Protein AF-0000000078028084 (afdb_homodimer)

InterPro domains:
  IPR003736 Phenylacetic acid degradation-related domain [TIGR00369] (61-148)
  IPR006683 Thioesterase domain [PF03061] (74-151)
  IPR029069 HotDog domain superfamily [SSF54637] (30-159)
  IPR039298 Acyl-coenzyme A thioesterase 13 [PTHR21660] (58-163)

Organism: NCBI:txid1051616

Structure (mmCIF, N/CA/C/O backbone):
data_AF-0000000078028084-model_v1
#
loop_
_entity.id
_entity.type
_entity.pdbx_description
1 polymer 'Thioesterase domain-containing protein'
#
loop_
_atom_site.group_PDB
_atom_site.id
_atom_site.type_symbol
_atom_site.label_atom_id
_atom_site.label_alt_id
_atom_site.label_comp_id
_atom_site.label_asym_id
_atom_site.label_entity_id
_atom_site.label_seq_id
_atom_site.pdbx_PDB_ins_code
_atom_site.Cartn_x
_atom_site.Cartn_y
_atom_site.Cartn_z
_atom_site.occupancy
_atom_site.B_iso_or_equiv
_atom_site.auth_seq_id
_atom_site.auth_comp_id
_atom_site.auth_asym_id
_atom_site.auth_atom_id
_atom_site.pdbx_PDB_model_num
ATOM 1 N N . MET A 1 1 ? 8.695 43.844 8.461 1 37.03 1 MET A N 1
ATOM 2 C CA . MET A 1 1 ? 8.656 42.531 9.062 1 37.03 1 MET A CA 1
ATOM 3 C C . MET A 1 1 ? 7.465 41.719 8.547 1 37.03 1 MET A C 1
ATOM 5 O O . MET A 1 1 ? 6.316 42.094 8.797 1 37.03 1 MET A O 1
ATOM 9 N N . SER A 1 2 ? 7.359 41.188 7.293 1 42.44 2 SER A N 1
ATOM 10 C CA . SER A 1 2 ? 6.203 40.625 6.605 1 42.44 2 SER A CA 1
ATOM 11 C C . SER A 1 2 ? 5.469 39.625 7.492 1 42.44 2 SER A C 1
ATOM 13 O O . SER A 1 2 ? 6.09 38.75 8.078 1 42.44 2 SER A O 1
ATOM 15 N N . ASP A 1 3 ? 4.488 39.875 8.328 1 47.25 3 ASP A N 1
ATOM 16 C CA . ASP A 1 3 ? 3.572 39.156 9.219 1 47.25 3 ASP A CA 1
ATOM 17 C C . ASP A 1 3 ? 3.143 37.844 8.602 1 47.25 3 ASP A C 1
ATOM 19 O O . ASP A 1 3 ? 2.117 37.75 7.922 1 47.25 3 ASP A O 1
ATOM 23 N N . GLU A 1 4 ? 3.93 37.031 8.07 1 54.62 4 GLU A N 1
ATOM 24 C CA . GLU A 1 4 ? 3.529 35.781 7.457 1 54.62 4 GLU A CA 1
ATOM 25 C C . GLU A 1 4 ? 2.643 34.969 8.398 1 54.62 4 GLU A C 1
ATOM 27 O O . GLU A 1 4 ? 3.102 34.5 9.438 1 54.62 4 GLU A O 1
ATOM 32 N N . LYS A 1 5 ? 1.356 35.281 8.508 1 66.88 5 LYS A N 1
ATOM 33 C CA . LYS A 1 5 ? 0.304 34.656 9.305 1 66.88 5 LYS A CA 1
ATOM 34 C C . LYS A 1 5 ? 0.515 33.156 9.414 1 66.88 5 LYS A C 1
ATOM 36 O O . LYS A 1 5 ? 0.712 32.469 8.406 1 66.88 5 LYS A O 1
ATOM 41 N N . GLU A 1 6 ? 0.868 32.688 10.594 1 84.12 6 GLU A N 1
ATOM 42 C CA . GLU A 1 6 ? 1.012 31.266 10.891 1 84.12 6 GLU A CA 1
ATOM 43 C C . GLU A 1 6 ? -0.207 30.484 10.414 1 84.12 6 GLU A C 1
ATOM 45 O O . GLU A 1 6 ? -1.345 30.859 10.711 1 84.12 6 GLU A O 1
ATOM 50 N N . LEU A 1 7 ? -0.072 29.578 9.547 1 89.69 7 LEU A N 1
ATOM 51 C CA . LEU A 1 7 ? -1.153 28.766 9.016 1 89.69 7 LEU A CA 1
ATOM 52 C C . LEU A 1 7 ? -1.853 27.984 10.125 1 89.69 7 LEU A C 1
ATOM 54 O O . LEU A 1 7 ? -1.202 27.516 11.062 1 89.69 7 LEU A O 1
ATOM 58 N N . THR A 1 8 ? -3.203 28.016 10.086 1 92.19 8 THR A N 1
ATOM 59 C CA . THR A 1 8 ? -3.928 27.078 10.945 1 92.19 8 THR A CA 1
ATOM 60 C C . THR A 1 8 ? -3.57 25.641 10.594 1 92.19 8 THR A C 1
ATOM 62 O O . THR A 1 8 ? -3.023 25.375 9.523 1 92.19 8 THR A O 1
ATOM 65 N N . PRO A 1 9 ? -3.84 24.719 11.484 1 92.56 9 PRO A N 1
ATOM 66 C CA . PRO A 1 9 ? -3.592 23.297 11.172 1 92.56 9 PRO A CA 1
ATOM 67 C C . PRO A 1 9 ? -4.254 22.859 9.867 1 92.56 9 PRO A C 1
ATOM 69 O O . PRO A 1 9 ? -3.623 22.188 9.047 1 92.56 9 PRO A O 1
ATOM 72 N N . GLU A 1 10 ? -5.434 23.234 9.672 1 93.75 10 GLU A N 1
ATOM 73 C CA . GLU A 1 10 ? -6.133 22.875 8.438 1 93.75 10 GLU A CA 1
ATOM 74 C C . GLU A 1 10 ? -5.461 23.5 7.223 1 93.75 10 GLU A C 1
ATOM 76 O O . GLU A 1 10 ? -5.328 22.859 6.18 1 93.75 10 GLU A O 1
ATOM 81 N N . GLU A 1 11 ? -5.125 24.766 7.355 1 94.94 11 GLU A N 1
ATOM 82 C CA . GLU A 1 11 ? -4.449 25.438 6.258 1 94.94 11 GLU A CA 1
ATOM 83 C C . GLU A 1 11 ? -3.119 24.766 5.922 1 94.94 11 GLU A C 1
ATOM 85 O O . GLU A 1 11 ? -2.738 24.688 4.754 1 94.94 11 GLU A O 1
ATOM 90 N N . ARG A 1 12 ? -2.426 24.328 6.938 1 95 12 ARG A N 1
ATOM 91 C CA . ARG A 1 12 ? -1.173 23.609 6.727 1 95 12 ARG A CA 1
ATOM 92 C C . ARG A 1 12 ? -1.408 22.328 5.953 1 95 12 ARG A C 1
ATOM 94 O O . ARG A 1 12 ? -0.656 22 5.031 1 95 12 ARG A O 1
ATOM 101 N N . LEU A 1 13 ? -2.449 21.578 6.336 1 97.12 13 LEU A N 1
ATOM 102 C CA . LEU A 1 13 ? -2.803 20.344 5.637 1 97.12 13 LEU A CA 1
ATOM 103 C C . LEU A 1 13 ? -3.117 20.625 4.172 1 97.12 13 LEU A C 1
ATOM 105 O O . LEU A 1 13 ? -2.602 19.953 3.279 1 97.12 13 LEU A O 1
ATOM 109 N N . VAL A 1 14 ? -3.875 21.656 3.881 1 95.88 14 VAL A N 1
ATOM 110 C CA . VAL A 1 14 ? -4.27 22 2.521 1 95.88 14 VAL A CA 1
ATOM 111 C C . VAL A 1 14 ? -3.043 22.422 1.718 1 95.88 14 VAL A C 1
ATOM 113 O O . VAL A 1 14 ? -2.914 22.078 0.542 1 95.88 14 VAL A O 1
ATOM 116 N N . GLU A 1 15 ? -2.193 23.156 2.367 1 94.44 15 GLU A N 1
ATOM 117 C CA . GLU A 1 15 ? -0.949 23.547 1.711 1 94.44 15 GLU A CA 1
ATOM 118 C C . GLU A 1 15 ? -0.129 22.328 1.311 1 94.44 15 GLU A C 1
ATOM 120 O O . GLU A 1 15 ? 0.416 22.266 0.206 1 94.44 15 GLU A O 1
ATOM 125 N N . TRP A 1 16 ? -0.035 21.375 2.182 1 94.06 16 TRP A N 1
ATOM 126 C CA . TRP A 1 16 ? 0.714 20.156 1.893 1 94.06 16 TRP A CA 1
ATOM 127 C C . TRP A 1 16 ? 0.07 19.391 0.75 1 94.06 16 TRP A C 1
ATOM 129 O O . TRP A 1 16 ? 0.767 18.828 -0.102 1 94.06 16 TRP A O 1
ATOM 139 N N . MET A 1 17 ? -1.252 19.266 0.722 1 94 17 MET A N 1
ATOM 140 C CA . MET A 1 17 ? -1.939 18.609 -0.385 1 94 17 MET A CA 1
ATOM 141 C C . MET A 1 17 ? -1.569 19.25 -1.717 1 94 17 MET A C 1
ATOM 143 O O . MET A 1 17 ? -1.296 18.562 -2.693 1 94 17 MET A O 1
ATOM 147 N N . GLY A 1 18 ? -1.559 20.609 -1.695 1 90.06 18 GLY A N 1
ATOM 148 C CA . GLY A 1 18 ? -1.17 21.328 -2.895 1 90.06 18 GLY A CA 1
ATOM 149 C C . GLY A 1 18 ? 0.275 21.094 -3.291 1 90.06 18 GLY A C 1
ATOM 150 O O . GLY A 1 18 ? 0.579 20.922 -4.473 1 90.06 18 GLY A O 1
ATOM 151 N N . LEU A 1 19 ? 1.15 21.094 -2.332 1 87.69 19 LEU A N 1
ATOM 152 C CA . LEU A 1 19 ? 2.574 20.891 -2.57 1 87.69 19 LEU A CA 1
ATOM 153 C C . LEU A 1 19 ? 2.836 19.5 -3.168 1 87.69 19 LEU A C 1
ATOM 155 O O . LEU A 1 19 ? 3.576 19.375 -4.145 1 87.69 19 LEU A O 1
ATOM 159 N N . ILE A 1 20 ? 2.23 18.516 -2.613 1 86.75 20 ILE A N 1
ATOM 160 C CA . ILE A 1 20 ? 2.455 17.141 -3.064 1 86.75 20 ILE A CA 1
ATOM 161 C C . ILE A 1 20 ? 1.864 16.953 -4.461 1 86.75 20 ILE A C 1
ATOM 163 O O . ILE A 1 20 ? 2.457 16.281 -5.309 1 86.75 20 ILE A O 1
ATOM 167 N N . ALA A 1 21 ? 0.713 17.578 -4.633 1 83.69 21 ALA A N 1
ATOM 168 C CA . ALA A 1 21 ? 0.082 17.484 -5.949 1 83.69 21 ALA A CA 1
ATOM 169 C C . ALA A 1 21 ? 0.917 18.203 -7.008 1 83.69 21 ALA A C 1
ATOM 171 O O . ALA A 1 21 ? 0.806 17.906 -8.195 1 83.69 21 ALA A O 1
ATOM 172 N N . GLY A 1 22 ? 1.654 19.219 -6.488 1 76.44 22 GLY A N 1
ATOM 173 C CA . GLY A 1 22 ? 2.465 20.016 -7.395 1 76.44 22 GLY A CA 1
ATOM 174 C C . GLY A 1 22 ? 3.854 19.438 -7.609 1 76.44 22 GLY A C 1
ATOM 175 O O . GLY A 1 22 ? 4.656 20.016 -8.344 1 76.44 22 GLY A O 1
ATOM 176 N N . PHE A 1 23 ? 4.188 18.484 -6.648 1 67.88 23 PHE A N 1
ATOM 177 C CA . PHE A 1 23 ? 5.508 17.891 -6.84 1 67.88 23 PHE A CA 1
ATOM 178 C C . PHE A 1 23 ? 5.77 17.625 -8.312 1 67.88 23 PHE A C 1
ATOM 180 O O . PHE A 1 23 ? 4.906 17.078 -9.016 1 67.88 23 PHE A O 1
ATOM 187 N N . PRO A 1 24 ? 6.598 18.625 -8.773 1 56.75 24 PRO A N 1
ATOM 188 C CA . PRO A 1 24 ? 6.961 18.406 -10.18 1 56.75 24 PRO A CA 1
ATOM 189 C C . PRO A 1 24 ? 7.199 16.938 -10.5 1 56.75 24 PRO A C 1
ATOM 191 O O . PRO A 1 24 ? 7.574 16.156 -9.617 1 56.75 24 PRO A O 1
ATOM 194 N N . ASP A 1 25 ? 6.5 16.5 -11.477 1 54.91 25 ASP A N 1
ATOM 195 C CA . ASP A 1 25 ? 6.914 15.227 -12.062 1 54.91 25 ASP A CA 1
ATOM 196 C C . ASP A 1 25 ? 8.422 15.031 -11.953 1 54.91 25 ASP A C 1
ATOM 198 O O . ASP A 1 25 ? 9.195 15.875 -12.414 1 54.91 25 ASP A O 1
ATOM 202 N N . THR A 1 26 ? 8.914 14.734 -10.742 1 46.62 26 THR A N 1
ATOM 203 C CA . THR A 1 26 ? 10.328 14.391 -10.906 1 46.62 26 THR A CA 1
ATOM 204 C C . THR A 1 26 ? 10.609 13.922 -12.328 1 46.62 26 THR A C 1
ATOM 206 O O . THR A 1 26 ? 10.055 12.914 -12.781 1 46.62 26 THR A O 1
ATOM 209 N N . LYS A 1 27 ? 11.641 14.719 -13.023 1 50.22 27 LYS A N 1
ATOM 210 C CA . LYS A 1 27 ? 12.164 14.625 -14.383 1 50.22 27 LYS A CA 1
ATOM 211 C C . LYS A 1 27 ? 11.039 14.336 -15.375 1 50.22 27 LYS A C 1
ATOM 213 O O . LYS A 1 27 ? 11.203 13.523 -16.281 1 50.22 27 LYS A O 1
ATOM 218 N N . GLY A 1 28 ? 9.836 14.867 -15.023 1 56.72 28 GLY A N 1
ATOM 219 C CA . GLY A 1 28 ? 8.789 14.648 -16 1 56.72 28 GLY A CA 1
ATOM 220 C C . GLY A 1 28 ? 7.887 13.484 -15.664 1 56.72 28 GLY A C 1
ATOM 221 O O . GLY A 1 28 ? 7.016 13.109 -16.453 1 56.72 28 GLY A O 1
ATOM 222 N N . HIS A 1 29 ? 8.195 12.891 -14.531 1 62.28 29 HIS A N 1
ATOM 223 C CA . HIS A 1 29 ? 7.359 11.742 -14.219 1 62.28 29 HIS A CA 1
ATOM 224 C C . HIS A 1 29 ? 6.441 12.031 -13.039 1 62.28 29 HIS A C 1
ATOM 226 O O . HIS A 1 29 ? 6.859 12.664 -12.062 1 62.28 29 HIS A O 1
ATOM 232 N N . PRO A 1 30 ? 5.25 11.703 -13.336 1 70 30 PRO A N 1
ATOM 233 C CA . PRO A 1 30 ? 4.297 11.859 -12.234 1 70 30 PRO A CA 1
ATOM 234 C C . PRO A 1 30 ? 4.629 10.977 -11.039 1 70 30 PRO A C 1
ATOM 236 O O . PRO A 1 30 ? 5.23 9.914 -11.195 1 70 30 PRO A O 1
ATOM 239 N N . ASP A 1 31 ? 4.441 11.562 -9.758 1 81.69 31 ASP A N 1
ATOM 240 C CA . ASP A 1 31 ? 4.645 10.773 -8.539 1 81.69 31 ASP A CA 1
ATOM 241 C C . ASP A 1 31 ? 3.6 9.664 -8.43 1 81.69 31 ASP A C 1
ATOM 243 O O . ASP A 1 31 ? 2.699 9.562 -9.258 1 81.69 31 ASP A O 1
ATOM 247 N N . TRP A 1 32 ? 3.768 8.789 -7.516 1 93.81 32 TRP A N 1
ATOM 248 C CA . TRP A 1 32 ? 2.953 7.59 -7.34 1 93.81 32 TRP A CA 1
ATOM 249 C C . TRP A 1 32 ? 1.486 7.953 -7.141 1 93.81 32 TRP A C 1
ATOM 251 O O . TRP A 1 32 ? 0.596 7.27 -7.648 1 93.81 32 TRP A O 1
ATOM 261 N N . MET A 1 33 ? 1.239 9.07 -6.492 1 93.88 33 MET A N 1
ATOM 262 C CA . MET A 1 33 ? -0.128 9.398 -6.094 1 93.88 33 MET A CA 1
ATOM 263 C C . MET A 1 33 ? -0.803 10.281 -7.141 1 93.88 33 MET A C 1
ATOM 265 O O . MET A 1 33 ? -1.97 10.648 -6.988 1 93.88 33 MET A O 1
ATOM 269 N N . THR A 1 34 ? -0.153 10.547 -8.227 1 89.88 34 THR A N 1
ATOM 270 C CA . THR A 1 34 ? -0.631 11.508 -9.219 1 89.88 34 THR A CA 1
ATOM 271 C C . THR A 1 34 ? -2.014 11.109 -9.727 1 89.88 34 THR A C 1
ATOM 273 O O . THR A 1 34 ? -2.893 11.961 -9.875 1 89.88 34 THR A O 1
ATOM 276 N N . SER A 1 35 ? -2.264 9.875 -10.023 1 89.81 35 SER A N 1
ATOM 277 C CA . SER A 1 35 ? -3.545 9.438 -10.57 1 89.81 35 SER A CA 1
ATOM 278 C C . SER A 1 35 ? -4.641 9.492 -9.508 1 89.81 35 SER A C 1
ATOM 280 O O . SER A 1 35 ? -5.828 9.414 -9.836 1 89.81 35 SER A O 1
ATOM 282 N N . THR A 1 36 ? -4.27 9.602 -8.25 1 94.38 36 THR A N 1
ATOM 283 C CA . THR A 1 36 ? -5.211 9.562 -7.141 1 94.38 36 THR A CA 1
ATOM 284 C C . THR A 1 36 ? -5.699 10.961 -6.785 1 94.38 36 THR A C 1
ATOM 286 O O . THR A 1 36 ? -6.852 11.141 -6.395 1 94.38 36 THR A O 1
ATOM 289 N N . HIS A 1 37 ? -4.883 11.945 -7.02 1 93.25 37 HIS A N 1
ATOM 290 C CA . HIS A 1 37 ? -5.129 13.312 -6.559 1 93.25 37 HIS A CA 1
ATOM 291 C C . HIS A 1 37 ? -6.477 13.82 -7.055 1 93.25 37 HIS A C 1
ATOM 293 O O . HIS A 1 37 ? -7.25 14.398 -6.285 1 93.25 37 HIS A O 1
ATOM 299 N N . PRO A 1 38 ? -6.844 13.547 -8.312 1 92.94 38 PRO A N 1
ATOM 300 C CA . PRO A 1 38 ? -8.094 14.125 -8.82 1 92.94 38 PRO A CA 1
ATOM 301 C C . PRO A 1 38 ? -9.328 13.539 -8.141 1 92.94 38 PRO A C 1
ATOM 303 O O . PRO A 1 38 ? -10.422 14.102 -8.258 1 92.94 38 PRO A O 1
ATOM 306 N N . HIS A 1 39 ? -9.18 12.469 -7.445 1 96.81 39 HIS A N 1
ATOM 307 C CA . HIS A 1 39 ? -10.328 11.758 -6.891 1 96.81 39 HIS A CA 1
ATOM 308 C C . HIS A 1 39 ? -10.406 11.945 -5.379 1 96.81 39 HIS A C 1
ATOM 310 O O . HIS A 1 39 ? -11.312 11.406 -4.734 1 96.81 39 HIS A O 1
ATOM 316 N N . LEU A 1 40 ? -9.477 12.672 -4.781 1 97.5 40 LEU A N 1
ATOM 317 C CA . LEU A 1 40 ? -9.344 12.789 -3.334 1 97.5 40 LEU A CA 1
ATOM 318 C C . LEU A 1 40 ? -9.469 14.242 -2.891 1 97.5 40 LEU A C 1
ATOM 320 O O . LEU A 1 40 ? -8.75 15.109 -3.381 1 97.5 40 LEU A O 1
ATOM 324 N N . THR A 1 41 ? -10.383 14.555 -1.971 1 97.88 41 THR A N 1
ATOM 325 C CA . THR A 1 41 ? -10.555 15.906 -1.439 1 97.88 41 THR A CA 1
ATOM 326 C C . THR A 1 41 ? -10.633 15.883 0.085 1 97.88 41 THR A C 1
ATOM 328 O O . THR A 1 41 ? -11.07 14.891 0.672 1 97.88 41 THR A O 1
ATOM 331 N N . LEU A 1 42 ? -10.195 16.938 0.689 1 98.56 42 LEU A N 1
ATOM 332 C CA . LEU A 1 42 ? -10.367 17.078 2.131 1 98.56 42 LEU A CA 1
ATOM 333 C C . LEU A 1 42 ? -11.836 17.281 2.48 1 98.56 42 LEU A C 1
ATOM 335 O O . LEU A 1 42 ? -12.5 18.156 1.907 1 98.56 42 LEU A O 1
ATOM 339 N N . HIS A 1 43 ? -12.305 16.453 3.332 1 98.62 43 HIS A N 1
ATOM 340 C CA . HIS A 1 43 ? -13.703 16.516 3.742 1 98.62 43 HIS A CA 1
ATOM 341 C C . HIS A 1 43 ? -13.867 17.328 5.027 1 98.62 43 HIS A C 1
ATOM 343 O O . HIS A 1 43 ? -14.766 18.156 5.137 1 98.62 43 HIS A O 1
ATOM 349 N N . SER A 1 44 ? -13.039 17.078 6.012 1 97.69 44 SER A N 1
ATOM 350 C CA . SER A 1 44 ? -13.125 17.781 7.281 1 97.69 44 SER A CA 1
ATOM 351 C C . SER A 1 44 ? -11.891 17.531 8.133 1 97.69 44 SER A C 1
ATOM 353 O O . SER A 1 44 ? -11.109 16.625 7.855 1 97.69 44 SER A O 1
ATOM 355 N N . THR A 1 45 ? -11.664 18.422 9.055 1 97.88 45 THR A N 1
ATOM 356 C CA . THR A 1 45 ? -10.68 18.25 10.109 1 97.88 45 THR A CA 1
ATOM 357 C C . THR A 1 45 ? -11.289 18.531 11.477 1 97.88 45 THR A C 1
ATOM 359 O O . THR A 1 45 ? -12.32 19.203 11.578 1 97.88 45 THR A O 1
ATOM 362 N N . ALA A 1 46 ? -10.695 17.969 12.43 1 97.06 46 ALA A N 1
ATOM 363 C CA . ALA A 1 46 ? -11.094 18.266 13.797 1 97.06 46 ALA A CA 1
ATOM 364 C C . ALA A 1 46 ? -9.898 18.203 14.75 1 97.06 46 ALA A C 1
ATOM 366 O O . ALA A 1 46 ? -9.023 17.344 14.586 1 97.06 46 ALA A O 1
ATOM 367 N N . MET A 1 47 ? -9.883 19.094 15.703 1 96.31 47 MET A N 1
ATOM 368 C CA . MET A 1 47 ? -8.859 19.109 16.75 1 96.31 47 MET A CA 1
ATOM 369 C C . MET A 1 47 ? -9.461 18.781 18.109 1 96.31 47 MET A C 1
ATOM 371 O O . MET A 1 47 ? -10.648 19.031 18.344 1 96.31 47 MET A O 1
ATOM 375 N N . PRO A 1 48 ? -8.625 18.203 18.953 1 93.75 48 PRO A N 1
ATOM 376 C CA . PRO A 1 48 ? -9.156 17.938 20.297 1 93.75 48 PRO A CA 1
ATOM 377 C C . PRO A 1 48 ? -9.82 19.156 20.922 1 93.75 48 PRO A C 1
ATOM 379 O O . PRO A 1 48 ? -9.305 20.266 20.812 1 93.75 48 PRO A O 1
ATOM 382 N N . GLY A 1 49 ? -10.992 18.938 21.484 1 89.81 49 GLY A N 1
ATOM 383 C CA . GLY A 1 49 ? -11.68 20.016 22.188 1 89.81 49 GLY A CA 1
ATOM 384 C 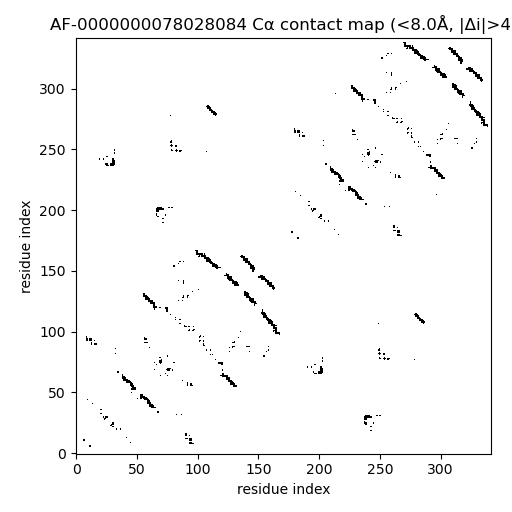C . GLY A 1 49 ? -12.641 20.797 21.312 1 89.81 49 GLY A C 1
ATOM 385 O O . GLY A 1 49 ? -13.367 21.656 21.781 1 89.81 49 GLY A O 1
ATOM 386 N N . THR A 1 50 ? -12.609 20.5 19.969 1 87.62 50 THR A N 1
ATOM 387 C CA . THR A 1 50 ? -13.469 21.25 19.062 1 87.62 50 THR A CA 1
ATOM 388 C C . THR A 1 50 ? -14.883 20.672 19.062 1 87.62 50 THR A C 1
ATOM 390 O O . THR A 1 50 ? -15.836 21.359 18.672 1 87.62 50 THR A O 1
ATOM 393 N N . ALA A 1 51 ? -15.023 19.484 19.391 1 85.81 51 ALA A N 1
ATOM 394 C CA . ALA A 1 51 ? -16.328 18.844 19.5 1 85.81 51 ALA A CA 1
ATOM 395 C C . ALA A 1 51 ? -16.266 17.656 20.469 1 85.81 51 ALA A C 1
ATOM 397 O O . ALA A 1 51 ? -15.195 17.109 20.719 1 85.81 51 ALA A O 1
ATOM 398 N N . PRO A 1 52 ? -17.469 17.422 21.047 1 88.12 52 PRO A N 1
ATOM 399 C CA . PRO A 1 52 ? -17.484 16.234 21.906 1 88.12 52 PRO A CA 1
ATOM 400 C C . PRO A 1 52 ? -17.062 14.961 21.156 1 88.12 52 PRO A C 1
ATOM 402 O O . PRO A 1 52 ? -17.391 14.797 19.984 1 88.12 52 PRO A O 1
ATOM 405 N N . GLY A 1 53 ? -16.156 14.25 21.688 1 87.62 53 GLY A N 1
ATOM 406 C CA . GLY A 1 53 ? -15.797 12.961 21.125 1 87.62 53 GLY A CA 1
ATOM 407 C C . GLY A 1 53 ? -14.5 13.008 20.328 1 87.62 53 GLY A C 1
ATOM 408 O O . GLY A 1 53 ? -13.969 11.961 19.938 1 87.62 53 GLY A O 1
ATOM 409 N N . VAL A 1 54 ? -14.047 14.25 20.047 1 90.12 54 VAL A N 1
ATOM 410 C CA . VAL A 1 54 ? -12.789 14.367 19.328 1 90.12 54 VAL A CA 1
ATOM 411 C C . VAL A 1 54 ? -11.625 14.367 20.312 1 90.12 54 VAL A C 1
ATOM 413 O O . VAL A 1 54 ? -11.367 15.375 20.969 1 90.12 54 VAL A O 1
ATOM 416 N N . HIS A 1 55 ? -10.938 13.25 20.391 1 94 55 HIS A N 1
ATOM 417 C CA . HIS A 1 55 ? -9.883 13.109 21.391 1 94 55 HIS A CA 1
ATOM 418 C C . HIS A 1 55 ? -8.508 13.219 20.75 1 94 55 HIS A C 1
ATOM 420 O O . HIS A 1 55 ? -7.504 13.383 21.438 1 94 55 HIS A O 1
ATOM 426 N N . HIS A 1 56 ? -8.469 13.164 19.469 1 97.44 56 HIS A N 1
ATOM 427 C CA . HIS A 1 56 ? -7.242 13.273 18.688 1 97.44 56 HIS A CA 1
ATOM 428 C C . HIS A 1 56 ? -7.441 14.156 17.469 1 97.44 56 HIS A C 1
ATOM 430 O O . HIS A 1 56 ? -8.57 14.359 17.016 1 97.44 56 HIS A O 1
ATOM 436 N N . PRO A 1 57 ? -6.316 14.773 17 1 98.12 57 PRO A N 1
ATOM 437 C CA . PRO A 1 57 ? -6.465 15.438 15.703 1 98.12 57 PRO A CA 1
ATOM 438 C C . PRO A 1 57 ? -6.906 14.484 14.602 1 98.12 57 PRO A C 1
ATOM 440 O O . PRO A 1 57 ? -6.363 13.383 14.477 1 98.12 57 PRO A O 1
ATOM 443 N N . THR A 1 58 ? -7.898 14.93 13.867 1 98.31 58 THR A N 1
ATOM 444 C CA . THR A 1 58 ? -8.43 14.055 12.828 1 98.31 58 THR A CA 1
ATOM 445 C C . THR A 1 58 ? -8.562 14.805 11.508 1 98.31 58 THR A C 1
ATOM 447 O O . THR A 1 58 ? -8.812 16.016 11.492 1 98.31 58 THR A O 1
ATOM 450 N N . ALA A 1 59 ? -8.328 14.141 10.43 1 98.62 59 ALA A N 1
ATOM 451 C CA . ALA A 1 59 ? -8.609 14.586 9.062 1 98.62 59 ALA A CA 1
ATOM 452 C C . ALA A 1 59 ? -9.406 13.523 8.305 1 98.62 59 ALA A C 1
ATOM 454 O O . ALA A 1 59 ? -9.062 12.344 8.328 1 98.62 59 ALA A O 1
ATOM 455 N N . THR A 1 60 ? -10.461 13.938 7.699 1 98.75 60 THR A N 1
ATOM 456 C CA . THR A 1 60 ? -11.281 13.062 6.867 1 98.75 60 THR A CA 1
ATOM 457 C C . THR A 1 60 ? -11.227 13.5 5.406 1 98.75 60 THR A C 1
ATOM 459 O O . THR A 1 60 ? -11.383 14.68 5.102 1 98.75 60 THR A O 1
ATOM 462 N N . PHE A 1 61 ? -11.031 12.539 4.551 1 98.94 61 PHE A N 1
ATOM 463 C CA . PHE A 1 61 ? -10.984 12.789 3.113 1 98.94 61 PHE A CA 1
ATOM 464 C C . PHE A 1 61 ? -12.109 12.055 2.398 1 98.94 61 PHE A C 1
ATOM 466 O O . PHE A 1 61 ? -12.5 10.953 2.809 1 98.94 61 PHE A O 1
ATOM 473 N N . ALA A 1 62 ? -12.578 12.68 1.36 1 98.94 62 ALA A N 1
ATOM 474 C CA . ALA A 1 62 ? -13.555 12.039 0.481 1 98.94 62 ALA A CA 1
ATOM 475 C C . ALA A 1 62 ? -12.883 11.469 -0.763 1 98.94 62 ALA A C 1
ATOM 477 O O . ALA A 1 62 ? -11.984 12.102 -1.337 1 98.94 62 ALA A O 1
ATOM 478 N N . PHE A 1 63 ? -13.312 10.281 -1.134 1 98.88 63 PHE A N 1
ATOM 479 C CA . PHE A 1 63 ? -12.719 9.57 -2.26 1 98.88 63 PHE A CA 1
ATOM 480 C C . PHE A 1 63 ? -13.766 8.719 -2.973 1 98.88 63 PHE A C 1
ATOM 482 O O . PHE A 1 63 ? -14.547 8.016 -2.328 1 98.88 63 PHE A O 1
ATOM 489 N N . THR A 1 64 ? -13.867 8.852 -4.246 1 98.62 64 THR A N 1
ATOM 490 C CA . THR A 1 64 ? -14.633 7.934 -5.074 1 98.62 64 THR A CA 1
ATOM 491 C C . THR A 1 64 ? -13.711 6.988 -5.836 1 98.62 64 THR A C 1
ATOM 493 O O . THR A 1 64 ? -12.812 7.43 -6.551 1 98.62 64 THR A O 1
ATOM 496 N N . VAL A 1 65 ? -13.93 5.734 -5.695 1 97.88 65 VAL A N 1
ATOM 497 C CA . VAL A 1 65 ? -13.031 4.742 -6.266 1 97.88 65 VAL A CA 1
ATOM 498 C C . VAL A 1 65 ? -13.102 4.797 -7.789 1 97.88 65 VAL A C 1
ATOM 500 O O . VAL A 1 65 ? -14.102 4.402 -8.391 1 97.88 65 VAL A O 1
ATOM 503 N N . PRO A 1 66 ? -12.062 5.258 -8.422 1 95.75 66 PRO A N 1
ATOM 504 C CA . PRO A 1 66 ? -12.078 5.277 -9.891 1 95.75 66 PRO A CA 1
ATOM 505 C C . PRO A 1 66 ? -11.672 3.938 -10.5 1 95.75 66 PRO A C 1
ATOM 507 O O . PRO A 1 66 ? -11.039 3.117 -9.836 1 95.75 66 PRO A O 1
ATOM 510 N N . PRO A 1 67 ? -12.016 3.723 -11.734 1 93.25 67 PRO A N 1
ATOM 511 C CA . PRO A 1 67 ? -11.625 2.477 -12.406 1 93.25 67 PRO A CA 1
ATOM 512 C C . PRO A 1 67 ? -10.117 2.264 -12.422 1 93.25 67 PRO A C 1
ATOM 514 O O . PRO A 1 67 ? -9.648 1.124 -12.359 1 93.25 67 PRO A O 1
ATOM 517 N N . SER A 1 68 ? -9.336 3.336 -12.477 1 92 68 SER A N 1
ATOM 518 C CA . SER A 1 68 ? -7.879 3.246 -12.547 1 92 68 SER A CA 1
ATOM 519 C C . SER A 1 68 ? -7.293 2.701 -11.25 1 92 68 SER A C 1
ATOM 521 O O . SER A 1 68 ? -6.105 2.365 -11.195 1 92 68 SER A O 1
ATOM 523 N N . HIS A 1 69 ? -8.078 2.58 -10.188 1 96.12 69 HIS A N 1
ATOM 524 C CA . HIS A 1 69 ? -7.621 2.084 -8.891 1 96.12 69 HIS A CA 1
ATOM 525 C C . HIS A 1 69 ? -8.18 0.696 -8.602 1 96.12 69 HIS A C 1
ATOM 527 O O . HIS A 1 69 ? -8.117 0.224 -7.465 1 96.12 69 HIS A O 1
ATOM 533 N N . ALA A 1 70 ? -8.68 0.038 -9.594 1 94.06 70 ALA A N 1
ATOM 534 C CA . ALA A 1 70 ? -9.383 -1.231 -9.422 1 94.06 70 ALA A CA 1
ATOM 535 C C . ALA A 1 70 ? -8.406 -2.406 -9.461 1 94.06 70 ALA A C 1
ATOM 537 O O . ALA A 1 70 ? -7.32 -2.303 -10.031 1 94.06 70 ALA A O 1
ATOM 538 N N . ASN A 1 71 ? -8.852 -3.479 -8.789 1 91.62 71 ASN A N 1
ATOM 539 C CA . ASN A 1 71 ? -8.258 -4.789 -9.016 1 91.62 71 ASN A CA 1
ATOM 540 C C . ASN A 1 71 ? -8.992 -5.555 -10.109 1 91.62 71 ASN A C 1
ATOM 542 O O . ASN A 1 71 ? -9.859 -5 -10.797 1 91.62 71 ASN A O 1
ATOM 546 N N . GLY A 1 72 ? -8.586 -6.797 -10.359 1 87.69 72 GLY A N 1
ATOM 547 C CA . GLY A 1 72 ? -9.188 -7.598 -11.414 1 87.69 72 GLY A CA 1
ATOM 548 C C . GLY A 1 72 ? -10.648 -7.926 -11.156 1 87.69 72 GLY A C 1
ATOM 549 O O . GLY A 1 72 ? -11.367 -8.344 -12.062 1 87.69 72 GLY A O 1
ATOM 550 N N . LEU A 1 73 ? -11.094 -7.734 -9.922 1 88.88 73 LEU A N 1
ATOM 551 C CA . LEU A 1 73 ? -12.469 -8.039 -9.539 1 88.88 73 LEU A CA 1
ATOM 552 C C . LEU A 1 73 ? -13.32 -6.773 -9.539 1 88.88 73 LEU A C 1
ATOM 554 O O . LEU A 1 73 ? -14.438 -6.773 -9.016 1 88.88 73 LEU A O 1
ATOM 558 N N . ASN A 1 74 ? -12.766 -5.645 -9.961 1 91.81 74 ASN A N 1
ATOM 559 C CA . ASN A 1 74 ? -13.438 -4.352 -10.062 1 91.81 74 ASN A CA 1
ATOM 560 C C . ASN A 1 74 ? -13.695 -3.752 -8.68 1 91.81 74 ASN A C 1
ATOM 562 O O . ASN A 1 74 ? -14.703 -3.066 -8.477 1 91.81 74 ASN A O 1
ATOM 566 N N . ASN A 1 75 ? -12.938 -4.113 -7.785 1 95.88 75 ASN A N 1
ATOM 567 C CA . ASN A 1 75 ? -12.875 -3.469 -6.48 1 95.88 75 ASN A CA 1
ATOM 568 C C . ASN A 1 75 ? -11.609 -2.619 -6.332 1 95.88 75 ASN A C 1
ATOM 570 O O . ASN A 1 75 ? -10.68 -2.748 -7.125 1 95.88 75 ASN A O 1
ATOM 574 N N . LEU A 1 76 ? -11.648 -1.756 -5.305 1 97.81 76 LEU A N 1
ATOM 575 C CA . LEU A 1 76 ? -10.43 -1.041 -4.934 1 97.81 76 LEU A CA 1
ATOM 576 C C . LEU A 1 76 ? -9.281 -2.014 -4.699 1 97.81 76 LEU A C 1
ATOM 578 O O . LEU A 1 76 ? -9.383 -2.92 -3.871 1 97.81 76 LEU A O 1
ATOM 582 N N . HIS A 1 77 ? -8.242 -1.872 -5.469 1 97.88 77 HIS A N 1
ATOM 583 C CA . HIS A 1 77 ? -7.055 -2.707 -5.344 1 97.88 77 HIS A CA 1
ATOM 584 C C . HIS A 1 77 ? -6.461 -2.613 -3.943 1 97.88 77 HIS A C 1
ATOM 586 O O . HIS A 1 77 ? -6.387 -1.526 -3.365 1 97.88 77 HIS A O 1
ATOM 592 N N . GLY A 1 78 ? -6.004 -3.711 -3.354 1 98.5 78 GLY A N 1
ATOM 593 C CA . GLY A 1 78 ? -5.41 -3.699 -2.025 1 98.5 78 GLY A CA 1
ATOM 594 C C . GLY A 1 78 ? -4.254 -2.725 -1.897 1 98.5 78 GLY A C 1
ATOM 595 O O . GLY A 1 78 ? -4.141 -2.018 -0.893 1 98.5 78 GLY A O 1
ATOM 596 N N . GLY A 1 79 ? -3.381 -2.711 -2.891 1 98.69 79 GLY A N 1
ATOM 597 C CA . GLY A 1 79 ? -2.287 -1.754 -2.922 1 98.69 79 GLY A CA 1
ATOM 598 C C . GLY A 1 79 ? -2.756 -0.315 -3.023 1 98.69 79 GLY A C 1
ATOM 599 O O . GLY A 1 79 ? -2.109 0.593 -2.496 1 98.69 79 GLY A O 1
ATOM 600 N N . ALA A 1 80 ? -3.859 -0.094 -3.725 1 98.5 80 ALA A N 1
ATOM 601 C CA . ALA A 1 80 ? -4.43 1.247 -3.812 1 98.5 80 ALA A CA 1
ATOM 602 C C . ALA A 1 80 ? -4.957 1.71 -2.457 1 98.5 80 ALA A C 1
ATOM 604 O O . ALA A 1 80 ? -4.738 2.855 -2.059 1 98.5 80 ALA A O 1
ATOM 605 N N . ALA A 1 81 ? -5.652 0.82 -1.767 1 98.94 81 ALA A N 1
ATOM 606 C CA . ALA A 1 81 ? -6.121 1.151 -0.424 1 98.94 81 ALA A CA 1
ATOM 607 C C . ALA A 1 81 ? -4.949 1.474 0.501 1 98.94 81 ALA A C 1
ATOM 609 O O . ALA A 1 81 ? -5 2.445 1.26 1 98.94 81 ALA A O 1
ATOM 610 N N . ALA A 1 82 ? -3.898 0.644 0.45 1 98.94 82 ALA A N 1
ATOM 611 C CA . ALA A 1 82 ? -2.703 0.9 1.25 1 98.94 82 ALA A CA 1
ATOM 612 C C . ALA A 1 82 ? -2.094 2.256 0.906 1 98.94 82 ALA A C 1
ATOM 614 O O . ALA A 1 82 ? -1.665 2.994 1.796 1 98.94 82 ALA A O 1
ATOM 615 N N . SER A 1 83 ? -2.037 2.58 -0.371 1 98.81 83 SER A N 1
ATOM 616 C CA . SER A 1 83 ? -1.494 3.857 -0.82 1 98.81 83 SER A CA 1
ATOM 617 C C . SER A 1 83 ? -2.332 5.023 -0.31 1 98.81 83 SER A C 1
ATOM 619 O O . SER A 1 83 ? -1.789 6.055 0.099 1 98.81 83 SER A O 1
ATOM 621 N N . LEU A 1 84 ? -3.617 4.848 -0.401 1 98.81 84 LEU A N 1
ATOM 622 C CA . LEU A 1 84 ? -4.52 5.875 0.11 1 98.81 84 LEU A CA 1
ATOM 623 C C . LEU A 1 84 ? -4.246 6.152 1.586 1 98.81 84 LEU A C 1
ATOM 625 O O . LEU A 1 84 ? -4.121 7.309 1.993 1 98.81 84 LEU A O 1
ATOM 629 N N . PHE A 1 85 ? -4.141 5.07 2.367 1 98.94 85 PHE A N 1
ATOM 630 C CA . PHE A 1 85 ? -3.844 5.211 3.787 1 98.94 85 PHE A CA 1
ATOM 631 C C . PHE A 1 85 ? -2.479 5.859 3.992 1 98.94 85 PHE A C 1
ATOM 633 O O . PHE A 1 85 ? -2.344 6.801 4.773 1 98.94 85 PHE A O 1
ATOM 640 N N . ASP A 1 86 ? -1.45 5.359 3.307 1 98.88 86 ASP A N 1
ATOM 641 C CA . ASP A 1 86 ? -0.105 5.914 3.406 1 98.88 86 ASP A CA 1
ATOM 642 C C . ASP A 1 86 ? -0.122 7.43 3.217 1 98.88 86 ASP A C 1
ATOM 644 O O . ASP A 1 86 ? 0.438 8.172 4.027 1 98.88 86 ASP A O 1
ATOM 648 N N . TYR A 1 87 ? -0.818 7.832 2.238 1 98.31 87 TYR A N 1
ATOM 649 C CA . TYR A 1 87 ? -0.868 9.234 1.849 1 98.31 87 TYR A CA 1
ATOM 650 C C . TYR A 1 87 ? -1.674 10.055 2.852 1 98.31 87 TYR A C 1
ATOM 652 O O . TYR A 1 87 ? -1.184 11.055 3.385 1 98.31 87 TYR A O 1
ATOM 660 N N . THR A 1 88 ? -2.824 9.664 3.178 1 98.88 88 THR A N 1
ATOM 661 C CA . THR A 1 88 ? -3.754 10.492 3.932 1 98.88 88 THR A CA 1
ATOM 662 C C . THR A 1 88 ? -3.371 10.531 5.41 1 98.88 88 THR A C 1
ATOM 664 O O . THR A 1 88 ? -3.479 11.578 6.055 1 98.88 88 THR A O 1
ATOM 667 N N . THR A 1 89 ? -2.932 9.367 5.98 1 98.88 89 THR A N 1
ATOM 668 C CA . THR A 1 89 ? -2.482 9.406 7.367 1 98.88 89 THR A CA 1
ATOM 669 C C . THR A 1 89 ? -1.223 10.258 7.508 1 98.88 89 THR A C 1
ATOM 671 O O . THR A 1 89 ? -1.05 10.961 8.508 1 98.88 89 THR A O 1
ATOM 674 N N . SER A 1 90 ? -0.333 10.211 6.539 1 98.56 90 SER A N 1
ATOM 675 C CA . SER A 1 90 ? 0.84 11.078 6.559 1 98.56 90 SER A CA 1
ATOM 676 C C . SER A 1 90 ? 0.439 12.555 6.539 1 98.56 90 SER A C 1
ATOM 678 O O . SER A 1 90 ? 0.968 13.352 7.309 1 98.56 90 SER A O 1
ATOM 680 N N . LEU A 1 91 ? -0.519 12.891 5.703 1 98.19 91 LEU A N 1
ATOM 681 C CA . LEU A 1 91 ? -1.001 14.266 5.598 1 98.19 91 LEU A CA 1
ATOM 682 C C . LEU A 1 91 ? -1.569 14.75 6.93 1 98.19 91 LEU A C 1
ATOM 684 O O . LEU A 1 91 ? -1.448 15.922 7.273 1 98.19 91 LEU A O 1
ATOM 688 N N . SER A 1 92 ? -2.188 13.852 7.637 1 98.62 92 SER A N 1
ATOM 689 C CA . SER A 1 92 ? -2.836 14.234 8.891 1 98.62 92 SER A CA 1
ATOM 690 C C . SER A 1 92 ? -1.82 14.75 9.906 1 98.62 92 SER A C 1
ATOM 692 O O . SER A 1 92 ? -2.18 15.469 10.836 1 98.62 92 SER A O 1
ATOM 694 N N . LEU A 1 93 ? -0.57 14.398 9.742 1 98.5 93 LEU A N 1
ATOM 695 C CA . LEU A 1 93 ? 0.47 14.883 10.641 1 98.5 93 LEU A CA 1
ATOM 696 C C . LEU A 1 93 ? 0.632 16.391 10.523 1 98.5 93 LEU A C 1
ATOM 698 O O . LEU A 1 93 ? 1.18 17.031 11.43 1 98.5 93 LEU A O 1
ATOM 702 N N . ALA A 1 94 ? 0.19 16.984 9.422 1 97.75 94 ALA A N 1
ATOM 703 C CA . ALA A 1 94 ? 0.249 18.422 9.25 1 97.75 94 ALA A CA 1
ATOM 704 C C . ALA A 1 94 ? -0.564 19.141 10.328 1 97.75 94 ALA A C 1
ATOM 706 O O . ALA A 1 94 ? -0.312 20.312 10.641 1 97.75 94 ALA A O 1
ATOM 707 N N . LEU A 1 95 ? -1.54 18.453 10.906 1 97.75 95 LEU A N 1
ATOM 708 C CA . LEU A 1 95 ? -2.408 19.031 11.922 1 97.75 95 LEU A CA 1
ATOM 709 C C . LEU A 1 95 ? -1.631 19.297 13.203 1 97.75 95 LEU A C 1
ATOM 711 O O . LEU A 1 95 ? -2.045 20.125 14.023 1 97.75 95 LEU A O 1
ATOM 715 N N . VAL A 1 96 ? -0.506 18.625 13.383 1 96.94 96 VAL A N 1
ATOM 716 C CA . VAL A 1 96 ? 0.222 18.766 14.633 1 96.94 96 VAL A CA 1
ATOM 717 C C . VAL A 1 96 ? 1.643 19.25 14.352 1 96.94 96 VAL A C 1
ATOM 719 O O . VAL A 1 96 ? 2.479 19.297 15.258 1 96.94 96 VAL A O 1
ATOM 722 N N . ALA A 1 97 ? 1.934 19.578 13.141 1 94.44 97 ALA A N 1
ATOM 723 C CA . ALA A 1 97 ? 3.277 19.984 12.742 1 94.44 97 ALA A CA 1
ATOM 724 C C . ALA A 1 97 ? 3.658 21.312 13.398 1 94.44 97 ALA A C 1
ATOM 726 O O . ALA A 1 97 ? 2.818 22.203 13.547 1 94.44 97 ALA A O 1
ATOM 727 N N . ARG A 1 98 ? 4.824 21.406 13.812 1 87.31 98 ARG A N 1
ATOM 728 C CA . ARG A 1 98 ? 5.457 22.625 14.312 1 87.31 98 ARG A CA 1
ATOM 729 C C . ARG A 1 98 ? 6.941 22.656 13.969 1 87.31 98 ARG A C 1
ATOM 731 O O . ARG A 1 98 ? 7.5 21.641 13.523 1 87.31 98 ARG A O 1
ATOM 738 N N . PRO A 1 99 ? 7.457 23.797 14 1 80.56 99 PRO A N 1
ATOM 739 C CA . PRO A 1 99 ? 8.891 23.812 13.695 1 80.56 99 PRO A CA 1
ATOM 740 C C . PRO A 1 99 ? 9.664 22.734 14.445 1 80.56 99 PRO A C 1
ATOM 742 O O . PRO A 1 99 ? 9.562 22.641 15.672 1 80.56 99 PRO A O 1
ATOM 745 N N . GLY A 1 100 ? 10.367 21.859 13.789 1 81.19 100 GLY A N 1
ATOM 746 C CA . GLY A 1 100 ? 11.18 20.797 14.352 1 81.19 100 GLY A CA 1
ATOM 747 C C . GLY A 1 100 ? 10.398 19.516 14.617 1 81.19 100 GLY A C 1
ATOM 748 O O . GLY A 1 100 ? 10.953 18.531 15.078 1 81.19 100 GLY A O 1
ATOM 749 N N . ALA A 1 101 ? 9.148 19.672 14.43 1 89.62 101 ALA A N 1
ATOM 750 C CA . ALA A 1 101 ? 8.32 18.484 14.688 1 89.62 101 ALA A CA 1
ATOM 751 C C . ALA A 1 101 ? 7.344 18.234 13.539 1 89.62 101 ALA A C 1
ATOM 753 O O . ALA A 1 101 ? 6.395 19 13.352 1 89.62 101 ALA A O 1
ATOM 754 N N . TRP A 1 102 ? 7.629 17.203 12.852 1 95.81 102 TRP A N 1
ATOM 755 C CA . TRP A 1 102 ? 6.77 16.688 11.797 1 95.81 102 TRP A CA 1
ATOM 756 C C . TRP A 1 102 ? 6.547 17.734 10.703 1 95.81 102 TRP A C 1
ATOM 758 O O . TRP A 1 102 ? 5.504 17.734 10.039 1 95.81 102 TRP A O 1
ATOM 768 N N . GLN A 1 103 ? 7.52 18.656 10.516 1 93.12 103 GLN A N 1
ATOM 769 C CA . GLN A 1 103 ? 7.426 19.688 9.492 1 93.12 103 GLN A CA 1
ATOM 770 C C . GLN A 1 103 ? 7.422 19.094 8.094 1 93.12 103 GLN A C 1
ATOM 772 O O . GLN A 1 103 ? 6.793 19.625 7.18 1 93.12 103 GLN A O 1
ATOM 777 N N . HIS A 1 104 ? 8.117 17.984 7.961 1 93.19 104 HIS A N 1
ATOM 778 C CA . HIS A 1 104 ? 8.211 17.359 6.648 1 93.19 104 HIS A CA 1
ATOM 779 C C . HIS A 1 104 ? 7.426 16.047 6.598 1 93.19 104 HIS A C 1
ATOM 781 O O . HIS A 1 104 ? 7.637 15.227 5.703 1 93.19 104 HIS A O 1
ATOM 787 N N . LEU A 1 105 ? 6.645 15.734 7.531 1 96.56 105 LEU A N 1
ATOM 788 C CA . LEU A 1 105 ? 5.648 14.672 7.617 1 96.56 105 LEU A CA 1
ATOM 789 C C . LEU A 1 105 ? 6.312 13.312 7.785 1 96.56 105 LEU A C 1
ATOM 791 O O . LEU A 1 105 ? 5.633 12.289 7.859 1 96.56 105 LEU A O 1
ATOM 795 N N . GLY A 1 106 ? 7.648 13.234 7.797 1 96.75 106 GLY A N 1
ATOM 796 C CA . GLY A 1 106 ? 8.383 12.031 8.148 1 96.75 106 GLY A CA 1
ATOM 797 C C . GLY A 1 106 ? 8.297 10.953 7.09 1 96.75 106 GLY A C 1
ATOM 798 O O . GLY A 1 106 ? 7.93 11.227 5.945 1 96.75 106 GLY A O 1
ATOM 799 N N . VAL A 1 107 ? 8.789 9.727 7.504 1 98.06 107 VAL A N 1
ATOM 800 C CA . VAL A 1 107 ? 8.781 8.562 6.625 1 98.06 107 VAL A CA 1
ATOM 801 C C . VAL A 1 107 ? 8.141 7.379 7.348 1 98.06 107 VAL A C 1
ATOM 803 O O . VAL A 1 107 ? 8.172 7.301 8.578 1 98.06 107 VAL A O 1
ATOM 806 N N . SER A 1 108 ? 7.562 6.504 6.574 1 98.81 108 SER A N 1
ATOM 807 C CA . SER A 1 108 ? 6.867 5.352 7.141 1 98.81 108 SER A CA 1
ATOM 808 C C . SER A 1 108 ? 7.844 4.379 7.789 1 98.81 108 SER A C 1
ATOM 810 O O . SER A 1 108 ? 8.914 4.102 7.238 1 98.81 108 SER A O 1
ATOM 812 N N . ARG A 1 109 ? 7.461 3.891 8.93 1 98.88 109 ARG A N 1
ATOM 813 C CA . ARG A 1 109 ? 8.141 2.77 9.57 1 98.88 109 ARG A CA 1
ATOM 814 C C . ARG A 1 109 ? 7.348 1.479 9.398 1 98.88 109 ARG A C 1
ATOM 816 O O . ARG A 1 109 ? 7.918 0.427 9.102 1 98.88 109 ARG A O 1
ATOM 823 N N . THR A 1 110 ? 6.07 1.586 9.703 1 98.94 110 THR A N 1
ATOM 824 C CA . THR A 1 110 ? 5.184 0.455 9.461 1 98.94 110 THR A CA 1
ATOM 825 C C . THR A 1 110 ? 3.84 0.929 8.914 1 98.94 110 THR A C 1
ATOM 827 O O . THR A 1 110 ? 3.396 2.039 9.211 1 98.94 110 THR A O 1
ATOM 830 N N . LEU A 1 111 ? 3.225 0.19 8.094 1 98.94 111 LEU A N 1
ATOM 831 C CA . LEU A 1 111 ? 1.854 0.322 7.609 1 98.94 111 LEU A CA 1
ATOM 832 C C . LEU A 1 111 ? 1.139 -1.025 7.629 1 98.94 111 LEU A C 1
ATOM 834 O O . LEU A 1 111 ? 1.483 -1.927 6.859 1 98.94 111 LEU A O 1
ATOM 838 N N . ASN A 1 112 ? 0.216 -1.16 8.547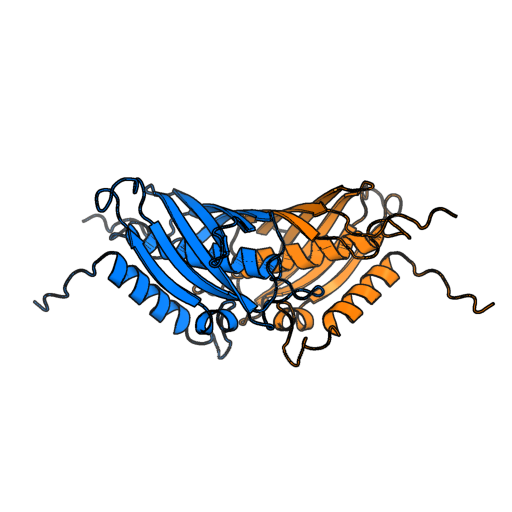 1 99 112 ASN A N 1
ATOM 839 C CA . ASN A 1 112 ? -0.572 -2.377 8.711 1 99 112 ASN A CA 1
ATOM 840 C C . ASN A 1 112 ? -2.021 -2.17 8.273 1 99 112 ASN A C 1
ATOM 842 O O . ASN A 1 112 ? -2.744 -1.375 8.875 1 99 112 ASN A O 1
ATOM 846 N N . VAL A 1 113 ? -2.445 -2.865 7.27 1 99 113 VAL A N 1
ATOM 847 C CA . VAL A 1 113 ? -3.779 -2.686 6.707 1 99 113 VAL A CA 1
ATOM 848 C C . VAL A 1 113 ? -4.598 -3.959 6.902 1 99 113 VAL A C 1
ATOM 850 O O . VAL A 1 113 ? -4.094 -5.066 6.699 1 99 113 VAL A O 1
ATOM 853 N N . THR A 1 114 ? -5.805 -3.832 7.32 1 99 114 THR A N 1
ATOM 854 C CA . THR A 1 114 ? -6.781 -4.91 7.41 1 99 114 THR A CA 1
ATOM 855 C C . THR A 1 114 ? -7.957 -4.652 6.477 1 99 114 THR A C 1
ATOM 857 O O . THR A 1 114 ? -8.617 -3.615 6.566 1 99 114 THR A O 1
ATOM 860 N N . TYR A 1 115 ? -8.172 -5.578 5.594 1 98.94 115 TYR A N 1
ATOM 861 C CA . TYR A 1 115 ? -9.227 -5.484 4.594 1 98.94 115 TYR A CA 1
ATOM 862 C C . TYR A 1 115 ? -10.461 -6.258 5.031 1 98.94 115 TYR A C 1
ATOM 864 O O . TYR A 1 115 ? -10.438 -7.488 5.109 1 98.94 115 TYR A O 1
ATOM 872 N N . LEU A 1 116 ? -11.547 -5.547 5.254 1 98.88 116 LEU A N 1
ATOM 873 C CA . LEU A 1 116 ? -12.711 -6.168 5.875 1 98.88 116 LEU A CA 1
ATOM 874 C C . LEU A 1 116 ? -13.781 -6.477 4.832 1 98.88 116 LEU A C 1
ATOM 876 O O . LEU A 1 116 ? -14.445 -7.512 4.914 1 98.88 116 LEU A O 1
ATOM 880 N N . ARG A 1 117 ? -13.984 -5.566 3.875 1 98.62 117 ARG A N 1
ATOM 881 C CA . ARG A 1 117 ? -14.984 -5.711 2.822 1 98.62 117 ARG A CA 1
ATOM 882 C C . ARG A 1 117 ? -14.461 -5.176 1.493 1 98.62 117 ARG A C 1
ATOM 884 O O . ARG A 1 117 ? -13.648 -4.25 1.467 1 98.62 117 ARG A O 1
ATOM 891 N N . PRO A 1 118 ? -14.914 -5.824 0.389 1 98.5 118 PRO A N 1
ATOM 892 C CA . PRO A 1 118 ? -14.555 -5.219 -0.897 1 98.5 118 PRO A CA 1
ATOM 893 C C . PRO A 1 118 ? -15.117 -3.807 -1.059 1 98.5 118 PRO A C 1
ATOM 895 O O . PRO A 1 118 ? -16.109 -3.453 -0.416 1 98.5 118 PRO A O 1
ATOM 898 N N . VAL A 1 119 ? -14.453 -2.979 -1.805 1 98.81 119 VAL A N 1
ATOM 899 C CA . VAL A 1 119 ? -14.891 -1.624 -2.133 1 98.81 119 VAL A CA 1
ATOM 900 C C . VAL A 1 119 ? -15.062 -1.488 -3.643 1 98.81 119 VAL A C 1
ATOM 902 O O . VAL A 1 119 ? -14.117 -1.156 -4.355 1 98.81 119 VAL A O 1
ATOM 905 N N . PRO A 1 120 ? -16.25 -1.613 -4.168 1 97.69 120 PRO A N 1
ATOM 906 C CA . PRO A 1 120 ? -16.469 -1.594 -5.617 1 97.69 120 PRO A CA 1
ATOM 907 C C . PRO A 1 120 ? -16.094 -0.254 -6.25 1 97.69 120 PRO A C 1
ATOM 909 O O . PRO A 1 120 ? -16.281 0.797 -5.629 1 97.69 120 PRO A O 1
ATOM 912 N N . VAL A 1 121 ? -15.633 -0.354 -7.484 1 96.75 121 VAL A N 1
ATOM 913 C CA . VAL A 1 121 ? -15.414 0.849 -8.281 1 96.75 121 VAL A CA 1
ATOM 914 C C . VAL A 1 121 ? -16.672 1.711 -8.281 1 96.75 121 VAL A C 1
ATOM 916 O O . VAL A 1 121 ? -17.781 1.194 -8.391 1 96.75 121 VAL A O 1
ATOM 919 N N . GLY A 1 122 ? -16.484 2.988 -8.109 1 97.5 122 GLY A N 1
ATOM 920 C CA . GLY A 1 122 ? -17.594 3.918 -8.07 1 97.5 122 GLY A CA 1
ATOM 921 C C . GLY A 1 122 ? -18.109 4.191 -6.672 1 97.5 122 GLY A C 1
ATOM 922 O O . GLY A 1 122 ? -18.875 5.125 -6.457 1 97.5 122 GLY A O 1
ATOM 923 N N . THR A 1 123 ? -17.734 3.396 -5.707 1 98.69 123 THR A N 1
ATOM 924 C CA . THR A 1 123 ? -18.172 3.598 -4.332 1 98.69 123 THR A CA 1
ATOM 925 C C . THR A 1 123 ? -17.609 4.906 -3.773 1 98.69 123 THR A C 1
ATOM 927 O O . THR A 1 123 ? -16.438 5.219 -3.963 1 98.69 123 THR A O 1
ATOM 930 N N . HIS A 1 124 ? -18.453 5.688 -3.168 1 98.81 124 HIS A N 1
ATOM 931 C CA . HIS A 1 124 ? -18.047 6.871 -2.422 1 98.81 124 HIS A CA 1
ATOM 932 C C . HIS A 1 124 ? -17.641 6.516 -0.993 1 98.81 124 HIS A C 1
ATOM 934 O O . HIS A 1 124 ? -18.469 6 -0.229 1 98.81 124 HIS A O 1
ATOM 940 N N . VAL A 1 125 ? -16.375 6.855 -0.651 1 98.94 125 VAL A N 1
ATOM 941 C CA . VAL A 1 125 ? -15.914 6.496 0.683 1 98.94 125 VAL A CA 1
ATOM 942 C C . VAL A 1 125 ? -15.328 7.723 1.375 1 98.94 125 VAL A C 1
ATOM 944 O O . VAL A 1 125 ? -14.992 8.711 0.719 1 98.94 125 VAL A O 1
ATOM 947 N N . LEU A 1 126 ? -15.328 7.656 2.709 1 98.94 126 LEU A N 1
ATOM 948 C CA . LEU A 1 126 ? -14.562 8.562 3.551 1 98.94 126 LEU A CA 1
ATOM 949 C C . LEU A 1 126 ? -13.328 7.871 4.117 1 98.94 126 LEU A C 1
ATOM 951 O O . LEU A 1 126 ? -13.422 6.754 4.629 1 98.94 126 LEU A O 1
ATOM 955 N N . VAL A 1 127 ? -12.195 8.453 3.922 1 98.94 127 VAL A N 1
ATOM 956 C CA . VAL A 1 127 ? -10.953 8.016 4.547 1 98.94 127 VAL A CA 1
ATOM 957 C C . VAL A 1 127 ? -10.695 8.828 5.812 1 98.94 127 VAL A C 1
ATOM 959 O O . VAL A 1 127 ? -10.266 9.984 5.738 1 98.94 127 VAL A O 1
ATOM 962 N N . GLU A 1 128 ? -10.93 8.219 6.941 1 98.81 128 GLU A N 1
ATOM 963 C CA . GLU A 1 128 ? -10.812 8.891 8.234 1 98.81 128 GLU A CA 1
ATOM 964 C C . GLU A 1 128 ? -9.461 8.609 8.883 1 98.81 128 GLU A C 1
ATOM 966 O O . GLU A 1 128 ? -9.117 7.453 9.141 1 98.81 128 GLU A O 1
ATOM 971 N N . CYS A 1 129 ? -8.742 9.656 9.133 1 98.81 129 CYS A N 1
ATOM 972 C CA . CYS A 1 129 ? -7.398 9.523 9.688 1 98.81 129 CYS A CA 1
ATOM 973 C C . CYS A 1 129 ? -7.305 10.188 11.062 1 98.81 129 CYS A C 1
ATOM 975 O O . CYS A 1 129 ? -7.898 11.242 11.281 1 98.81 129 CYS A O 1
ATOM 977 N N . GLU A 1 130 ? -6.527 9.531 11.914 1 98.5 130 GLU A N 1
ATOM 978 C CA . GLU A 1 130 ? -6.328 10.008 13.281 1 98.5 130 GLU A CA 1
ATOM 979 C C . GLU A 1 130 ? -4.848 10.008 13.648 1 98.5 130 GLU A C 1
ATOM 981 O O . GLU A 1 130 ? -4.137 9.031 13.398 1 98.5 130 GLU A O 1
ATOM 986 N N . VAL A 1 131 ? -4.438 11.18 14.266 1 98.81 131 VAL A N 1
ATOM 987 C CA . VAL A 1 131 ? -3.127 11.211 14.898 1 98.81 131 VAL A CA 1
ATOM 988 C C . VAL A 1 131 ? -3.246 10.75 16.359 1 98.81 131 VAL A C 1
ATOM 990 O O . VAL A 1 131 ? -3.523 11.562 17.234 1 98.81 131 VAL A O 1
ATOM 993 N N . VAL A 1 132 ? -2.984 9.508 16.609 1 98.69 132 VAL A N 1
ATOM 994 C CA . VAL A 1 132 ? -3.16 8.914 17.938 1 98.69 132 VAL A CA 1
ATOM 995 C C . VAL A 1 132 ? -2.088 9.438 18.891 1 98.69 132 VAL A C 1
ATOM 997 O O . VAL A 1 132 ? -2.377 9.766 20.047 1 98.69 132 VAL A O 1
ATOM 1000 N N . ALA A 1 133 ? -0.892 9.523 18.391 1 98.5 133 ALA A N 1
ATOM 1001 C CA . ALA A 1 133 ? 0.258 10.055 19.109 1 98.5 133 ALA A CA 1
ATOM 1002 C C . ALA A 1 133 ? 1.318 10.586 18.156 1 98.5 133 ALA A C 1
ATOM 1004 O O . ALA A 1 133 ? 1.54 10.008 17.078 1 98.5 133 ALA A O 1
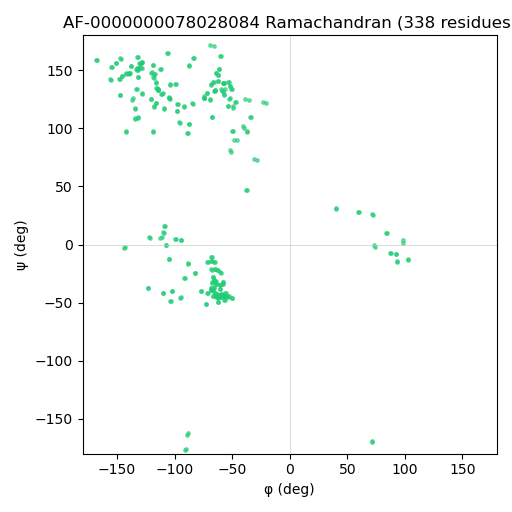ATOM 1005 N N . ALA A 1 134 ? 1.944 11.656 18.484 1 97.94 134 ALA A N 1
ATOM 1006 C CA . ALA A 1 134 ? 3.078 12.219 17.75 1 97.94 134 ALA A CA 1
ATOM 1007 C C . ALA A 1 134 ? 4.117 12.797 18.719 1 97.94 134 ALA A C 1
ATOM 1009 O O . ALA A 1 134 ? 3.947 13.898 19.234 1 97.94 134 ALA A O 1
ATOM 1010 N N . GLY A 1 135 ? 5.078 11.977 18.938 1 95.88 135 GLY A N 1
ATOM 1011 C CA . GLY A 1 135 ? 6.188 12.453 19.75 1 95.88 135 GLY A CA 1
ATOM 1012 C C . GLY A 1 135 ? 7.277 13.125 18.922 1 95.88 135 GLY A C 1
ATOM 1013 O O . GLY A 1 135 ? 7.031 13.555 17.797 1 95.88 135 GLY A O 1
ATOM 1014 N N . ARG A 1 136 ? 8.43 13.266 19.531 1 92.38 136 ARG A N 1
ATOM 1015 C CA . ARG A 1 136 ? 9.531 13.938 18.859 1 92.38 136 ARG A CA 1
ATOM 1016 C C . ARG A 1 136 ? 10.031 13.125 17.672 1 92.38 136 ARG A C 1
ATOM 1018 O O . ARG A 1 136 ? 10.391 13.68 16.641 1 92.38 136 ARG A O 1
ATOM 1025 N N . VAL A 1 137 ? 9.938 11.812 17.844 1 94.75 137 VAL A N 1
ATOM 1026 C CA . VAL A 1 137 ? 10.641 10.977 16.875 1 94.75 137 VAL A CA 1
ATOM 1027 C C . VAL A 1 137 ? 9.656 10.023 16.203 1 94.75 137 VAL A C 1
ATOM 1029 O O . VAL A 1 137 ? 9.766 9.766 15 1 94.75 137 VAL A O 1
ATOM 1032 N N . LEU A 1 138 ? 8.703 9.523 16.984 1 97.69 138 LEU A N 1
ATOM 1033 C CA . LEU A 1 138 ? 7.773 8.531 16.453 1 97.69 138 LEU A CA 1
ATOM 1034 C C . LEU A 1 138 ? 6.336 9.031 16.531 1 97.69 138 LEU A C 1
ATOM 1036 O O . LEU A 1 138 ? 5.992 9.789 17.438 1 97.69 138 LEU A O 1
ATOM 1040 N N . SER A 1 139 ? 5.562 8.602 15.578 1 98.62 139 SER A N 1
ATOM 1041 C CA . SER A 1 139 ? 4.125 8.852 15.625 1 98.62 139 SER A CA 1
ATOM 1042 C C . SER A 1 139 ? 3.338 7.574 15.359 1 98.62 139 SER A C 1
ATOM 1044 O O . SER A 1 139 ? 3.861 6.625 14.766 1 98.62 139 SER A O 1
ATOM 1046 N N . ALA A 1 140 ? 2.143 7.531 15.93 1 98.88 140 ALA A N 1
ATOM 1047 C CA . ALA A 1 140 ? 1.164 6.477 15.68 1 98.88 140 ALA A CA 1
ATOM 1048 C C . ALA A 1 140 ? -0.106 7.043 15.047 1 98.88 140 ALA A C 1
ATOM 1050 O O . ALA A 1 140 ? -0.763 7.906 15.633 1 98.88 140 ALA A O 1
ATOM 1051 N N . LEU A 1 141 ? -0.409 6.586 13.867 1 98.94 141 LEU A N 1
ATOM 1052 C CA . LEU A 1 141 ? -1.581 7.031 13.117 1 98.94 141 LEU A CA 1
ATOM 1053 C C . LEU A 1 141 ? -2.531 5.867 12.852 1 98.94 141 LEU A C 1
ATOM 1055 O O . LEU A 1 141 ? -2.105 4.711 12.812 1 98.94 141 LEU A O 1
ATOM 1059 N N . ARG A 1 142 ? -3.773 6.207 12.68 1 98.88 142 ARG A N 1
ATOM 1060 C CA . ARG A 1 142 ? -4.785 5.223 12.312 1 98.88 142 ARG A CA 1
ATOM 1061 C C . ARG A 1 142 ? -5.656 5.73 11.172 1 98.88 142 ARG A C 1
ATOM 1063 O O . ARG A 1 142 ? -5.801 6.941 10.984 1 98.88 142 ARG A O 1
ATOM 1070 N N . GLY A 1 143 ? -6.164 4.832 10.398 1 98.88 143 GLY A N 1
ATOM 1071 C CA . GLY A 1 143 ? -7.051 5.152 9.289 1 98.88 143 GLY A CA 1
ATOM 1072 C C . GLY A 1 143 ? -8.211 4.184 9.164 1 98.88 143 GLY A C 1
ATOM 1073 O O . GLY A 1 143 ? -8.078 3.002 9.477 1 98.88 143 GLY A O 1
ATOM 1074 N N . THR A 1 144 ? -9.305 4.691 8.719 1 98.94 144 THR A N 1
ATOM 1075 C CA . THR A 1 144 ? -10.492 3.912 8.398 1 98.94 144 THR A CA 1
ATOM 1076 C C . THR A 1 144 ? -11.109 4.371 7.082 1 98.94 144 THR A C 1
ATOM 1078 O O . THR A 1 144 ? -11.336 5.566 6.879 1 98.94 144 THR A O 1
ATOM 1081 N N . ILE A 1 145 ? -11.297 3.459 6.176 1 99 145 ILE A N 1
ATOM 1082 C CA . ILE A 1 145 ? -12.133 3.713 5.004 1 99 145 ILE A CA 1
ATOM 1083 C C . ILE A 1 145 ? -13.562 3.275 5.289 1 99 145 ILE A C 1
ATOM 1085 O O . ILE A 1 145 ? -13.82 2.1 5.559 1 99 145 ILE A O 1
ATOM 1089 N N . ARG A 1 146 ? -14.453 4.191 5.238 1 98.94 146 ARG A N 1
ATOM 1090 C CA . ARG A 1 146 ? -15.867 3.969 5.496 1 98.94 146 ARG A CA 1
ATOM 1091 C C . ARG A 1 146 ? -16.703 4.246 4.25 1 98.94 146 ARG A C 1
ATOM 1093 O O . ARG A 1 146 ? -16.469 5.238 3.551 1 98.94 146 ARG A O 1
ATOM 1100 N N . ARG A 1 147 ? -17.656 3.393 4.055 1 98.88 147 ARG A N 1
ATOM 1101 C CA . ARG A 1 147 ? -18.609 3.656 2.982 1 98.88 147 ARG A CA 1
ATOM 1102 C C . ARG A 1 147 ? -19.547 4.812 3.35 1 98.88 147 ARG A C 1
ATOM 1104 O O . ARG A 1 147 ? -20.172 4.797 4.41 1 98.88 147 ARG A O 1
ATOM 1111 N N . ARG A 1 148 ? -19.672 5.715 2.502 1 98.5 148 ARG A N 1
ATOM 1112 C CA . ARG A 1 148 ? -20.422 6.926 2.826 1 98.5 148 ARG A CA 1
ATOM 1113 C C . ARG A 1 148 ? -21.906 6.629 2.984 1 98.5 148 ARG A C 1
ATOM 1115 O O . ARG A 1 148 ? -22.578 7.223 3.83 1 98.5 148 ARG A O 1
ATOM 1122 N N . SER A 1 149 ? -22.422 5.758 2.193 1 98.38 149 SER A N 1
ATOM 1123 C CA . SER A 1 149 ? -23.859 5.535 2.096 1 98.38 149 SER A CA 1
ATOM 1124 C C . SER A 1 149 ? -24.422 4.973 3.396 1 98.38 149 SER A C 1
ATOM 1126 O O . SER A 1 149 ? -25.562 5.262 3.764 1 98.38 149 SER A O 1
ATOM 1128 N N . ASP A 1 150 ? -23.672 4.207 4.188 1 98.5 150 ASP A N 1
ATOM 1129 C CA . ASP A 1 150 ? -24.266 3.553 5.348 1 98.5 150 ASP A CA 1
ATOM 1130 C C . ASP A 1 150 ? -23.281 3.516 6.52 1 98.5 150 ASP A C 1
ATOM 1132 O O . ASP A 1 150 ? -23.594 2.971 7.578 1 98.5 150 ASP A O 1
ATOM 1136 N N . GLY A 1 151 ? -22.125 3.99 6.305 1 98.5 151 GLY A N 1
ATOM 1137 C CA . GLY A 1 151 ? -21.156 4.098 7.395 1 98.5 151 GLY A CA 1
ATOM 1138 C C . GLY A 1 151 ? -20.391 2.811 7.645 1 98.5 151 GLY A C 1
ATOM 1139 O O . GLY A 1 151 ? -19.594 2.734 8.57 1 98.5 151 GLY A O 1
ATOM 1140 N N . ALA A 1 152 ? -20.516 1.814 6.742 1 98.81 152 ALA A N 1
ATOM 1141 C CA . ALA A 1 152 ? -19.828 0.543 6.93 1 98.81 152 ALA A CA 1
ATOM 1142 C C . ALA A 1 152 ? -18.312 0.729 6.875 1 98.81 152 ALA A C 1
ATOM 1144 O O . ALA A 1 152 ? -17.812 1.459 6.02 1 98.81 152 ALA A O 1
ATOM 1145 N N . ILE A 1 153 ? -17.625 0.116 7.883 1 98.94 153 ILE A N 1
ATOM 1146 C CA . ILE A 1 153 ? -16.172 0.083 7.844 1 98.94 153 ILE A CA 1
ATOM 1147 C C . ILE A 1 153 ? -15.703 -0.937 6.809 1 98.94 153 ILE A C 1
ATOM 1149 O O . ILE A 1 153 ? -16.109 -2.098 6.844 1 98.94 153 ILE A O 1
ATOM 1153 N N . LEU A 1 154 ? -14.844 -0.501 5.875 1 98.94 154 LEU A N 1
ATOM 1154 C CA . LEU A 1 154 ? -14.445 -1.353 4.762 1 98.94 154 LEU A CA 1
ATOM 1155 C C . LEU A 1 154 ? -12.984 -1.776 4.891 1 98.94 154 LEU A C 1
ATOM 1157 O O . LEU A 1 1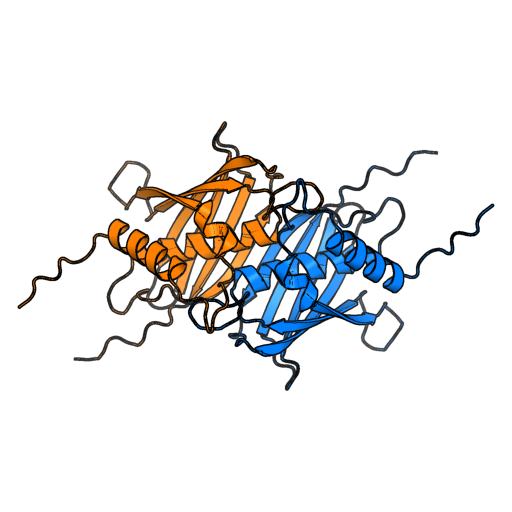54 ? -12.641 -2.924 4.605 1 98.94 154 LEU A O 1
ATOM 1161 N N . VAL A 1 155 ? -12.102 -0.924 5.27 1 98.94 155 VAL A N 1
ATOM 1162 C CA . VAL A 1 155 ? -10.68 -1.16 5.457 1 98.94 155 VAL A CA 1
ATOM 1163 C C . VAL A 1 155 ? -10.164 -0.321 6.625 1 98.94 155 VAL A C 1
ATOM 1165 O O . VAL A 1 155 ? -10.617 0.807 6.832 1 98.94 155 VAL A O 1
ATOM 1168 N N . VAL A 1 156 ? -9.18 -0.839 7.438 1 99 156 VAL A N 1
ATOM 1169 C CA . VAL A 1 156 ? -8.57 -0.072 8.516 1 99 156 VAL A CA 1
ATOM 1170 C C . VAL A 1 156 ? -7.051 -0.2 8.445 1 99 156 VAL A C 1
ATOM 1172 O O . VAL A 1 156 ? -6.527 -1.107 7.797 1 99 156 VAL A O 1
ATOM 1175 N N . CYS A 1 157 ? -6.359 0.732 9.109 1 98.94 157 CYS A N 1
ATOM 1176 C CA . CYS A 1 157 ? -4.902 0.614 9.125 1 98.94 157 CYS A CA 1
ATOM 1177 C C . CYS A 1 157 ? -4.32 1.213 10.398 1 98.94 157 CYS A C 1
ATOM 1179 O O . CYS A 1 157 ? -4.996 1.972 11.102 1 98.94 157 CYS A O 1
ATOM 1181 N N . GLU A 1 158 ? -3.178 0.779 10.766 1 98.94 158 GLU A N 1
ATOM 1182 C CA . GLU A 1 158 ? -2.23 1.417 11.672 1 98.94 158 GLU A CA 1
ATOM 1183 C C . GLU A 1 158 ? -0.946 1.808 10.945 1 98.94 158 GLU A C 1
ATOM 1185 O O . GLU A 1 158 ? -0.408 1.024 10.164 1 98.94 158 GLU A O 1
ATOM 1190 N N . HIS A 1 159 ? -0.525 2.982 11.172 1 99 159 HIS A N 1
ATOM 1191 C CA . HIS A 1 159 ? 0.611 3.551 10.453 1 99 159 HIS A CA 1
ATOM 1192 C C . HIS A 1 159 ? 1.575 4.246 11.414 1 99 159 HIS A C 1
ATOM 1194 O O . HIS A 1 159 ? 1.186 5.168 12.133 1 99 159 HIS A O 1
ATOM 1200 N N . GLN A 1 160 ? 2.791 3.734 11.484 1 98.94 160 GLN A N 1
ATOM 1201 C CA . GLN A 1 160 ? 3.836 4.363 12.289 1 98.94 160 GLN A CA 1
ATOM 1202 C C . GLN A 1 160 ? 4.832 5.113 11.406 1 98.94 160 GLN A C 1
ATOM 1204 O O . GLN A 1 160 ? 5.25 4.602 10.367 1 98.94 160 GLN A O 1
ATOM 1209 N N . LYS A 1 161 ? 5.195 6.273 11.852 1 98.69 161 LYS A N 1
ATOM 1210 C CA . LYS A 1 161 ? 6.121 7.086 11.07 1 98.69 161 LYS A CA 1
ATOM 1211 C C . LYS A 1 161 ? 7.273 7.594 11.93 1 98.69 161 LYS A C 1
ATOM 1213 O O . LYS A 1 161 ? 7.141 7.711 13.148 1 98.69 161 LYS A O 1
ATOM 1218 N N . PHE A 1 162 ? 8.352 7.871 11.273 1 98.12 162 PHE A N 1
ATOM 1219 C CA . PHE A 1 162 ? 9.578 8.398 11.867 1 98.12 162 PHE A CA 1
ATOM 1220 C C . PHE A 1 162 ? 9.812 9.844 11.422 1 98.12 162 PHE A C 1
ATOM 1222 O O . PHE A 1 162 ? 9.727 10.148 10.227 1 98.12 162 PHE A O 1
ATOM 1229 N N . ASN A 1 163 ? 10.055 10.68 12.375 1 96.75 163 ASN A N 1
ATOM 1230 C CA . ASN A 1 163 ? 10.328 12.086 12.102 1 96.75 163 ASN A CA 1
ATOM 1231 C C . ASN A 1 163 ? 11.719 12.289 11.523 1 96.75 163 ASN A C 1
ATOM 1233 O O . ASN A 1 163 ? 12.719 11.914 12.141 1 96.75 163 ASN A O 1
ATOM 1237 N N . THR A 1 164 ? 11.781 12.961 10.367 1 94.69 164 THR A N 1
ATOM 1238 C CA . THR A 1 164 ? 13.078 13.164 9.719 1 94.69 164 THR A CA 1
ATOM 1239 C C . THR A 1 164 ? 13.477 14.633 9.766 1 94.69 164 THR A C 1
ATOM 1241 O O . THR A 1 164 ? 14.43 15.047 9.094 1 94.69 164 THR A O 1
ATOM 1244 N N . ASP A 1 165 ? 12.695 15.406 10.469 1 93.69 165 ASP A N 1
ATOM 1245 C CA . ASP A 1 165 ? 13.039 16.812 10.586 1 93.69 165 ASP A CA 1
ATOM 1246 C C . ASP A 1 165 ? 14.438 17 11.172 1 93.69 165 ASP A C 1
ATOM 1248 O O . ASP A 1 165 ? 14.828 16.281 12.094 1 93.69 165 ASP A O 1
ATOM 1252 N N . PRO A 1 166 ? 15.18 17.938 10.633 1 87.81 166 PRO A N 1
ATOM 1253 C CA . PRO A 1 166 ? 16.453 18.234 11.297 1 87.81 166 PRO A CA 1
ATOM 1254 C C . PRO A 1 166 ? 16.266 18.75 12.719 1 87.81 166 PRO A C 1
ATOM 1256 O O . PRO A 1 166 ? 15.211 19.297 13.047 1 87.81 166 PRO A O 1
ATOM 1259 N N . PRO A 1 167 ? 17.234 18.375 13.57 1 78.5 167 PRO A N 1
ATOM 1260 C CA . PRO A 1 167 ? 17.141 18.938 14.922 1 78.5 167 PRO A CA 1
ATOM 1261 C C . PRO A 1 167 ? 17.031 20.453 14.93 1 78.5 167 PRO A C 1
ATOM 1263 O O . PRO A 1 167 ? 17.562 21.125 14.047 1 78.5 167 PRO A O 1
ATOM 1266 N N . PRO A 1 168 ? 16.094 20.922 15.914 1 70.56 168 PRO A N 1
ATOM 1267 C CA . PRO A 1 168 ? 15.977 22.391 15.992 1 70.56 168 PRO A CA 1
ATOM 1268 C C . PRO A 1 168 ? 17.328 23.078 16.156 1 70.56 168 PRO A C 1
ATOM 1270 O O . PRO A 1 168 ? 18.234 22.547 16.797 1 70.56 168 PRO A O 1
ATOM 1273 N N . ALA A 1 169 ? 17.594 24.047 15.219 1 60.41 169 ALA A N 1
ATOM 1274 C CA . ALA A 1 169 ? 18.844 24.797 15.32 1 60.41 169 ALA A CA 1
ATOM 1275 C C . ALA A 1 169 ? 19.062 25.328 16.734 1 60.41 169 ALA A C 1
ATOM 1277 O O . ALA A 1 169 ? 18.109 25.797 17.375 1 60.41 169 ALA A O 1
ATOM 1278 N N . LYS A 1 170 ? 19.844 24.656 17.562 1 56.47 170 LYS A N 1
ATOM 1279 C CA . LYS A 1 170 ? 20.266 25.234 18.828 1 56.47 170 LYS A CA 1
ATOM 1280 C C . LYS A 1 170 ? 20.531 26.734 18.688 1 56.47 170 LYS A C 1
ATOM 1282 O O . LYS A 1 170 ? 21.266 27.156 17.797 1 56.47 170 LYS A O 1
ATOM 1287 N N . MET A 1 171 ? 19.516 27.547 19.062 1 42.56 171 MET A N 1
ATOM 1288 C CA . MET A 1 171 ? 20.031 28.891 19.312 1 42.56 171 MET A CA 1
ATOM 1289 C C . MET A 1 171 ? 21.109 28.891 20.375 1 42.56 171 MET A C 1
ATOM 1291 O O . MET A 1 171 ? 21.047 28.094 21.328 1 42.56 171 MET A O 1
ATOM 1295 N N . MET B 1 1 ? -9.734 -35.781 -27.234 1 37.09 1 MET B N 1
ATOM 1296 C CA . MET B 1 1 ? -9.539 -35.375 -25.844 1 37.09 1 MET B CA 1
ATOM 1297 C C . MET B 1 1 ? -8.383 -34.375 -25.719 1 37.09 1 MET B C 1
ATOM 1299 O O . MET B 1 1 ? -7.23 -34.719 -25.984 1 37.09 1 MET B O 1
ATOM 1303 N N . SER B 1 2 ? -8.406 -33.094 -26.141 1 42.16 2 SER B N 1
ATOM 1304 C CA . SER B 1 2 ? -7.316 -32.125 -26.281 1 42.16 2 SER B CA 1
ATOM 1305 C C . SER B 1 2 ? -6.426 -32.125 -25.047 1 42.16 2 SER B C 1
ATOM 1307 O O . SER B 1 2 ? -6.922 -32 -23.922 1 42.16 2 SER B O 1
ATOM 1309 N N . ASP B 1 3 ? -5.355 -32.875 -24.828 1 47 3 ASP B N 1
ATOM 1310 C CA . ASP B 1 3 ? -4.297 -33.031 -23.828 1 47 3 ASP B CA 1
ATOM 1311 C C . ASP B 1 3 ? -3.863 -31.656 -23.281 1 47 3 ASP B C 1
ATOM 1313 O O . ASP B 1 3 ? -2.922 -31.047 -23.781 1 47 3 ASP B O 1
ATOM 1317 N N . GLU B 1 4 ? -4.652 -30.781 -22.922 1 54.38 4 GLU B N 1
ATOM 1318 C CA . GLU B 1 4 ? -4.25 -29.469 -22.422 1 54.38 4 GLU B CA 1
ATOM 1319 C C . GLU B 1 4 ? -3.223 -29.609 -21.297 1 54.38 4 GLU B C 1
ATOM 1321 O O . GLU B 1 4 ? -3.529 -30.156 -20.219 1 54.38 4 GLU B O 1
ATOM 1326 N N . LYS B 1 5 ? -1.952 -29.812 -21.578 1 67.88 5 LYS B N 1
ATOM 1327 C CA . LYS B 1 5 ? -0.796 -29.953 -20.703 1 67.88 5 LYS B CA 1
ATOM 1328 C C . LYS B 1 5 ? -0.928 -29.062 -19.469 1 67.88 5 LYS B C 1
ATOM 1330 O O . LYS B 1 5 ? -1.203 -27.875 -19.594 1 67.88 5 LYS B O 1
ATOM 1335 N N . GLU B 1 6 ? -1.141 -29.672 -18.312 1 84.38 6 GLU B N 1
ATOM 1336 C CA . GLU B 1 6 ? -1.193 -28.984 -17.031 1 84.38 6 GLU B CA 1
ATOM 1337 C C . GLU B 1 6 ? 0.007 -28.062 -16.844 1 84.38 6 GLU B C 1
ATOM 1339 O O . GLU B 1 6 ? 1.151 -28.469 -17.047 1 84.38 6 GLU B O 1
ATO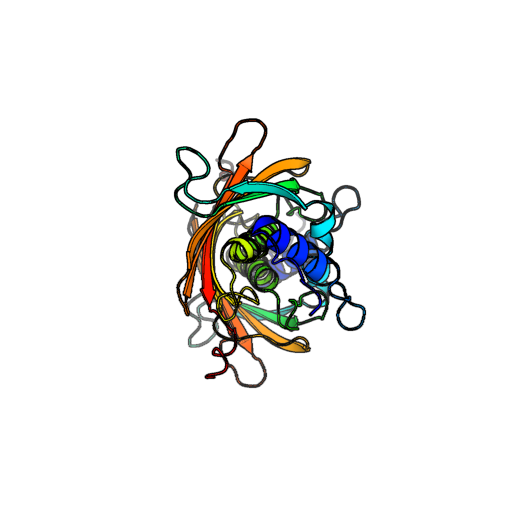M 1344 N N . LEU B 1 7 ? -0.164 -26.812 -16.719 1 89.94 7 LEU B N 1
ATOM 1345 C CA . LEU B 1 7 ? 0.895 -25.828 -16.531 1 89.94 7 LEU B CA 1
ATOM 1346 C C . LEU B 1 7 ? 1.737 -26.156 -15.312 1 89.94 7 LEU B C 1
ATOM 1348 O O . LEU B 1 7 ? 1.205 -26.594 -14.281 1 89.94 7 LEU B O 1
ATOM 1352 N N . THR B 1 8 ? 3.072 -26.078 -15.484 1 92.56 8 THR B N 1
ATOM 1353 C CA . THR B 1 8 ? 3.922 -26.094 -14.297 1 92.56 8 THR B CA 1
ATOM 1354 C C . THR B 1 8 ? 3.602 -24.922 -13.383 1 92.56 8 THR B C 1
ATOM 1356 O O . THR B 1 8 ? 2.965 -23.953 -13.805 1 92.56 8 THR B O 1
ATOM 1359 N N . PRO B 1 9 ? 4.004 -24.984 -12.133 1 92.75 9 PRO B N 1
ATOM 1360 C CA . PRO B 1 9 ? 3.793 -23.844 -11.234 1 92.75 9 PRO B CA 1
ATOM 1361 C C . PRO B 1 9 ? 4.34 -22.547 -11.797 1 92.75 9 PRO B C 1
ATOM 1363 O O . PRO B 1 9 ? 3.662 -21.516 -11.75 1 92.75 9 PRO B O 1
ATOM 1366 N N . GLU B 1 10 ? 5.488 -22.578 -12.32 1 94 10 GLU B N 1
ATOM 1367 C CA . GLU B 1 10 ? 6.078 -21.375 -12.906 1 94 10 GLU B CA 1
ATOM 1368 C C . GLU B 1 10 ? 5.258 -20.891 -14.102 1 94 10 GLU B C 1
ATOM 1370 O O . GLU B 1 10 ? 5.051 -19.688 -14.258 1 94 10 GLU B O 1
ATOM 1375 N N . GLU B 1 11 ? 4.871 -21.797 -14.93 1 95.12 11 GLU B N 1
ATOM 1376 C CA . GLU B 1 11 ? 4.059 -21.438 -16.078 1 95.12 11 GLU B CA 1
ATOM 1377 C C . GLU B 1 11 ? 2.734 -20.812 -15.656 1 95.12 11 GLU B C 1
ATOM 1379 O O . GLU B 1 11 ? 2.246 -19.875 -16.297 1 95.12 11 GLU B O 1
ATOM 1384 N N . ARG B 1 12 ? 2.166 -21.328 -14.609 1 95.12 12 ARG B N 1
ATOM 1385 C CA . ARG B 1 12 ? 0.933 -20.766 -14.07 1 95.12 12 ARG B CA 1
ATOM 1386 C C . ARG B 1 12 ? 1.15 -19.328 -13.602 1 95.12 12 ARG B C 1
ATOM 1388 O O . ARG B 1 12 ? 0.327 -18.453 -13.875 1 95.12 12 ARG B O 1
ATOM 1395 N N . LEU B 1 13 ? 2.26 -19.109 -12.891 1 97.19 13 LEU B N 1
ATOM 1396 C CA . LEU B 1 13 ? 2.598 -17.766 -12.438 1 97.19 13 LEU B CA 1
ATOM 1397 C C . LEU B 1 13 ? 2.754 -16.812 -13.617 1 97.19 13 LEU B C 1
ATOM 1399 O O . LEU B 1 13 ? 2.184 -15.719 -13.617 1 97.19 13 LEU B O 1
ATOM 1403 N N . VAL B 1 14 ? 3.432 -17.219 -14.656 1 96 14 VAL B N 1
ATOM 1404 C CA . VAL B 1 14 ? 3.674 -16.375 -15.828 1 96 14 VAL B CA 1
ATOM 1405 C C . VAL B 1 14 ? 2.355 -16.094 -16.547 1 96 14 VAL B C 1
ATOM 1407 O O . VAL B 1 14 ? 2.125 -14.984 -17.016 1 96 14 VAL B O 1
ATOM 1410 N N . GLU B 1 15 ? 1.541 -17.094 -16.594 1 94.5 15 GLU B N 1
ATOM 1411 C CA . GLU B 1 15 ? 0.221 -16.906 -17.203 1 94.5 15 GLU B CA 1
ATOM 1412 C C . GLU B 1 15 ? -0.578 -15.852 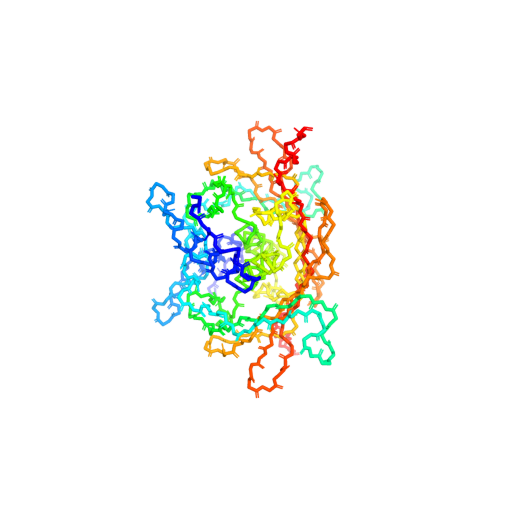-16.438 1 94.5 15 GLU B C 1
ATOM 1414 O O . GLU B 1 15 ? -1.226 -15 -17.047 1 94.5 15 GLU B O 1
ATOM 1419 N N . TRP B 1 16 ? -0.548 -15.914 -15.148 1 94.06 16 TRP B N 1
ATOM 1420 C CA . TRP B 1 16 ? -1.265 -14.945 -14.336 1 94.06 16 TRP B CA 1
ATOM 1421 C C . TRP B 1 16 ? -0.7 -13.539 -14.539 1 94.06 16 TRP B C 1
ATOM 1423 O O . TRP B 1 16 ? -1.45 -12.562 -14.586 1 94.06 16 TRP B O 1
ATOM 1433 N N . MET B 1 17 ? 0.62 -13.391 -14.602 1 94.06 17 MET B N 1
ATOM 1434 C CA . MET B 1 17 ? 1.225 -12.086 -14.875 1 94.06 17 MET B CA 1
ATOM 1435 C C . MET B 1 17 ? 0.697 -11.508 -16.172 1 94.06 17 MET B C 1
ATOM 1437 O O . MET B 1 17 ? 0.362 -10.32 -16.25 1 94.06 17 MET B O 1
ATOM 1441 N N . GLY B 1 18 ? 0.626 -12.383 -17.188 1 90.19 18 GLY B N 1
ATOM 1442 C CA . GLY B 1 18 ? 0.087 -11.961 -18.469 1 90.19 18 GLY B CA 1
ATOM 1443 C C . GLY B 1 18 ? -1.377 -11.57 -18.406 1 90.19 18 GLY B C 1
ATOM 1444 O O . GLY B 1 18 ? -1.788 -10.57 -19 1 90.19 18 GLY B O 1
ATOM 1445 N N . LEU B 1 19 ? -2.152 -12.336 -17.703 1 87.75 19 LEU B N 1
ATOM 1446 C CA . LEU B 1 19 ? -3.582 -12.086 -17.562 1 87.75 19 LEU B CA 1
ATOM 1447 C C . LEU B 1 19 ? -3.836 -10.75 -16.859 1 87.75 19 LEU B C 1
ATOM 1449 O O . LEU B 1 19 ? -4.664 -9.961 -17.312 1 87.75 19 LEU B O 1
ATOM 1453 N N . ILE B 1 20 ? -3.127 -10.508 -15.805 1 86.75 20 ILE B N 1
ATOM 1454 C CA . ILE B 1 20 ? -3.328 -9.289 -15.031 1 86.75 20 ILE B CA 1
ATOM 1455 C C . ILE B 1 20 ? -2.875 -8.078 -15.844 1 86.75 20 ILE B C 1
ATOM 1457 O O . ILE B 1 20 ? -3.521 -7.031 -15.812 1 86.75 20 ILE B O 1
ATOM 1461 N N . ALA B 1 21 ? -1.78 -8.297 -16.547 1 83.75 21 ALA B N 1
ATOM 1462 C CA . ALA B 1 21 ? -1.279 -7.203 -17.375 1 83.75 21 ALA B CA 1
ATOM 1463 C C . ALA B 1 21 ? -2.246 -6.898 -18.516 1 83.75 21 ALA B C 1
ATOM 1465 O O . ALA B 1 21 ? -2.244 -5.793 -19.062 1 83.75 21 ALA B O 1
ATOM 1466 N N . GLY B 1 22 ? -2.963 -8 -18.891 1 76.38 22 GLY B N 1
ATOM 1467 C CA . GLY B 1 22 ? -3.893 -7.859 -20 1 76.38 22 GLY B CA 1
ATOM 1468 C C . GLY B 1 22 ? -5.273 -7.402 -19.578 1 76.38 22 GLY B C 1
ATOM 1469 O O . GLY B 1 22 ? -6.172 -7.258 -20.406 1 76.38 22 GLY B O 1
ATOM 1470 N N . PHE B 1 23 ? -5.469 -7.57 -18.172 1 67.62 23 PHE B N 1
ATOM 1471 C CA . PHE B 1 23 ? -6.781 -7.113 -17.734 1 67.62 23 PHE B CA 1
ATOM 1472 C C . PHE B 1 23 ? -7.18 -5.828 -18.453 1 67.62 23 PHE B C 1
ATOM 1474 O O . PHE B 1 23 ? -6.371 -4.906 -18.578 1 67.62 23 PHE B O 1
ATOM 1481 N N . PRO B 1 24 ? -8.047 -6.188 -19.469 1 55.97 24 PRO B N 1
ATOM 1482 C CA . PRO B 1 24 ? -8.539 -4.992 -20.156 1 55.97 24 PRO B CA 1
ATOM 1483 C C . PRO B 1 24 ? -8.734 -3.807 -19.219 1 55.97 24 PRO B C 1
ATOM 1485 O O . PRO B 1 24 ? -8.969 -3.996 -18.016 1 55.97 24 PRO B O 1
ATOM 1488 N N . ASP B 1 25 ? -8.094 -2.756 -19.562 1 54.75 25 ASP B N 1
ATOM 1489 C CA . ASP B 1 25 ? -8.508 -1.517 -18.906 1 54.75 25 ASP B CA 1
ATOM 1490 C C . ASP B 1 25 ? -9.977 -1.574 -18.516 1 54.75 25 ASP B C 1
ATOM 1492 O O . ASP B 1 25 ? -10.844 -1.808 -19.359 1 54.75 25 ASP B O 1
ATOM 1496 N N . THR B 1 26 ? -10.273 -2.375 -17.469 1 46.59 26 THR B N 1
ATOM 1497 C CA . THR B 1 26 ? -11.672 -2.166 -17.125 1 46.59 26 THR B CA 1
ATOM 1498 C C . THR B 1 26 ? -12.164 -0.826 -17.656 1 46.59 26 THR B C 1
ATOM 1500 O O . THR B 1 26 ? -11.68 0.23 -17.25 1 46.59 26 THR B O 1
ATOM 1503 N N . LYS B 1 27 ? -13.312 -0.929 -18.578 1 50.25 27 LYS B N 1
ATOM 1504 C CA . LYS B 1 27 ? -14.023 0.109 -19.312 1 50.25 27 LYS B CA 1
ATOM 1505 C C . LYS B 1 27 ? -13.055 1.15 -19.875 1 50.25 27 LYS B C 1
ATOM 1507 O O . LYS B 1 27 ? -13.328 2.352 -19.812 1 50.25 27 LYS B O 1
ATOM 1512 N N . GLY B 1 28 ? -11.828 0.652 -20.188 1 57.22 28 GLY B N 1
ATOM 1513 C CA . GLY B 1 28 ? -10.93 1.631 -20.781 1 57.22 28 GLY B CA 1
ATOM 1514 C C . GLY B 1 28 ? -9.953 2.227 -19.781 1 57.22 28 GLY B C 1
ATOM 1515 O O . GLY B 1 28 ? -9.203 3.143 -20.125 1 57.22 28 GLY B O 1
ATOM 1516 N N . HIS B 1 29 ? -10.055 1.69 -18.578 1 63.25 29 HIS B N 1
ATOM 1517 C CA . HIS B 1 29 ? -9.141 2.293 -17.609 1 63.25 29 HIS B CA 1
ATOM 1518 C C . HIS B 1 29 ? -8.086 1.29 -17.141 1 63.25 29 HIS B C 1
ATOM 1520 O O . HIS B 1 29 ? -8.391 0.108 -16.969 1 63.25 29 HIS B O 1
ATOM 1526 N N . PRO B 1 30 ? -6.945 1.815 -17.172 1 71.06 30 PRO B N 1
ATOM 1527 C CA . PRO B 1 30 ? -5.867 0.967 -16.672 1 71.06 30 PRO B CA 1
ATOM 1528 C C . PRO B 1 30 ? -6.043 0.613 -15.195 1 71.06 30 PRO B C 1
ATOM 1530 O O . PRO B 1 30 ? -6.648 1.379 -14.438 1 71.06 30 PRO B O 1
ATOM 1533 N N . ASP B 1 31 ? -5.695 -0.718 -14.836 1 82.31 31 ASP B N 1
ATOM 1534 C CA . ASP B 1 31 ? -5.746 -1.124 -13.43 1 82.31 31 ASP B CA 1
ATOM 1535 C C . ASP B 1 31 ? -4.652 -0.435 -12.617 1 82.31 31 ASP B C 1
ATOM 1537 O O . ASP B 1 31 ? -3.84 0.311 -13.172 1 82.31 31 ASP B O 1
ATOM 1541 N N . TRP B 1 32 ? -4.68 -0.579 -11.344 1 93.75 32 TRP B N 1
ATOM 1542 C CA . TRP B 1 32 ? -3.797 0.103 -10.406 1 93.75 32 TRP B CA 1
ATOM 1543 C C . TRP B 1 32 ? -2.334 -0.21 -10.711 1 93.75 32 TRP B C 1
ATOM 1545 O O . TRP B 1 32 ? -1.471 0.664 -10.602 1 93.75 32 TRP B O 1
ATOM 1555 N N . MET B 1 33 ? -2.072 -1.421 -11.18 1 93.81 33 MET B N 1
ATOM 1556 C CA . MET B 1 33 ? -0.688 -1.869 -11.305 1 93.81 33 MET B CA 1
ATOM 1557 C C . MET B 1 33 ? -0.163 -1.608 -12.719 1 93.81 33 MET B C 1
ATOM 1559 O O . MET B 1 33 ? 0.992 -1.913 -13.016 1 93.81 33 MET B O 1
ATOM 1563 N N . THR B 1 34 ? -0.93 -0.984 -13.547 1 90.06 34 THR B N 1
ATOM 1564 C CA . THR B 1 34 ? -0.601 -0.815 -14.953 1 90.06 34 THR B CA 1
ATOM 1565 C C . THR B 1 34 ? 0.742 -0.107 -15.117 1 90.06 34 THR B C 1
ATOM 1567 O O . THR B 1 34 ? 1.559 -0.498 -15.953 1 90.06 34 THR B O 1
ATOM 1570 N N . SER B 1 35 ? 1.021 0.928 -14.391 1 89.88 35 SER B N 1
ATOM 1571 C CA . SER B 1 35 ? 2.262 1.686 -14.531 1 89.88 35 SER B CA 1
ATOM 1572 C C . SER B 1 35 ? 3.455 0.893 -14.008 1 89.88 35 SER B C 1
ATOM 1574 O O . SER B 1 35 ? 4.605 1.244 -14.281 1 89.88 35 SER B O 1
ATOM 1576 N N . THR B 1 36 ? 3.209 -0.161 -13.258 1 94.38 36 THR B N 1
ATOM 1577 C CA . THR B 1 36 ? 4.262 -0.934 -12.609 1 94.38 36 THR B CA 1
ATOM 1578 C C . THR B 1 36 ? 4.711 -2.088 -13.492 1 94.38 36 THR B C 1
ATOM 1580 O O . THR B 1 36 ? 5.891 -2.449 -13.5 1 94.38 36 THR B O 1
ATOM 1583 N N . HIS B 1 37 ? 3.826 -2.596 -14.312 1 93.38 37 HIS B N 1
ATOM 1584 C CA . HIS B 1 37 ? 4.055 -3.814 -15.078 1 93.38 37 HIS B CA 1
ATOM 1585 C C . HIS B 1 37 ? 5.316 -3.705 -15.922 1 93.38 37 HIS B C 1
ATOM 1587 O O . HIS B 1 37 ? 6.137 -4.629 -15.945 1 93.38 37 HIS B O 1
ATOM 1593 N N . PRO B 1 38 ? 5.566 -2.559 -16.562 1 92.94 38 PRO B N 1
ATOM 1594 C CA . PRO B 1 38 ? 6.73 -2.484 -17.453 1 92.94 38 PRO B CA 1
ATOM 1595 C C . PRO B 1 38 ? 8.055 -2.566 -16.688 1 92.94 38 PRO B C 1
ATOM 1597 O O . PRO B 1 38 ? 9.102 -2.791 -17.297 1 92.94 38 PRO B O 1
ATOM 1600 N N . HIS B 1 39 ? 8.031 -2.41 -15.414 1 96.81 39 HIS B N 1
ATOM 1601 C CA . HIS B 1 39 ? 9.258 -2.322 -14.633 1 96.81 39 HIS B CA 1
ATOM 1602 C C . HIS B 1 39 ? 9.484 -3.588 -13.812 1 96.81 39 HIS B C 1
ATOM 1604 O O . HIS B 1 39 ? 10.469 -3.691 -13.078 1 96.81 39 HIS B O 1
ATOM 1610 N N . LEU B 1 40 ? 8.586 -4.555 -13.891 1 97.56 40 LEU B N 1
ATOM 1611 C CA . LEU B 1 40 ? 8.586 -5.738 -13.039 1 97.56 40 LEU B CA 1
ATOM 1612 C C . LEU B 1 40 ? 8.688 -7.012 -13.875 1 97.56 40 LEU B C 1
ATOM 1614 O O . LEU B 1 40 ? 7.879 -7.23 -14.781 1 97.56 40 LEU B O 1
ATOM 1618 N N . THR B 1 41 ? 9.664 -7.883 -13.625 1 97.94 41 THR B N 1
ATOM 1619 C CA . THR B 1 41 ? 9.82 -9.148 -14.328 1 97.94 41 THR B CA 1
ATOM 1620 C C . THR B 1 41 ? 10.047 -10.289 -13.344 1 97.94 41 THR B C 1
ATOM 1622 O O . THR B 1 41 ? 10.586 -10.078 -12.25 1 97.94 41 THR B O 1
ATOM 1625 N N . LEU B 1 42 ? 9.625 -11.453 -13.719 1 98.56 42 LEU B N 1
ATOM 1626 C CA . LEU B 1 42 ? 9.938 -12.633 -12.93 1 98.56 42 LEU B CA 1
ATOM 1627 C C . LEU B 1 42 ? 11.422 -12.969 -13.008 1 98.56 42 LEU B C 1
ATOM 1629 O O . LEU B 1 42 ? 11.984 -13.07 -14.102 1 98.56 42 LEU B O 1
ATOM 1633 N N . HIS B 1 43 ? 12.016 -13.055 -11.867 1 98.62 43 HIS B N 1
ATOM 1634 C CA . HIS B 1 43 ? 13.438 -13.352 -11.797 1 98.62 43 HIS B CA 1
ATOM 1635 C C . HIS B 1 43 ? 13.688 -14.844 -11.602 1 98.62 43 HIS B C 1
ATOM 1637 O O . HIS B 1 43 ? 14.539 -15.43 -12.266 1 98.62 43 HIS B O 1
ATOM 1643 N N . SER B 1 44 ? 12.969 -15.477 -10.703 1 97.69 44 SER B N 1
ATOM 1644 C CA . SER B 1 44 ? 13.148 -16.906 -10.445 1 97.69 44 SER B CA 1
ATOM 1645 C C . SER B 1 44 ? 12.008 -17.453 -9.586 1 97.69 44 SER B C 1
ATOM 1647 O O . SER B 1 44 ? 11.25 -16.688 -8.992 1 97.69 44 SER B O 1
ATOM 1649 N N . THR B 1 45 ? 11.836 -18.734 -9.664 1 97.88 45 THR B N 1
ATOM 1650 C CA . THR B 1 45 ? 10.961 -19.469 -8.75 1 97.88 45 THR B CA 1
ATOM 1651 C C . THR B 1 45 ? 11.695 -20.672 -8.156 1 97.88 45 THR B C 1
ATOM 1653 O O . THR B 1 45 ? 12.695 -21.125 -8.719 1 97.88 45 THR B O 1
ATOM 1656 N N . ALA B 1 46 ? 11.219 -21.062 -7.062 1 97.06 46 ALA B N 1
ATOM 1657 C CA . ALA B 1 46 ? 11.734 -22.297 -6.469 1 97.06 46 ALA B CA 1
ATOM 1658 C C . ALA B 1 46 ? 10.641 -23.016 -5.684 1 97.06 46 ALA B C 1
ATOM 1660 O O . ALA B 1 46 ? 9.805 -22.391 -5.039 1 97.06 46 ALA B O 1
ATOM 1661 N N . MET B 1 47 ? 10.672 -24.328 -5.766 1 96.38 47 MET B N 1
ATOM 1662 C CA . MET B 1 47 ? 9.758 -25.188 -5.02 1 96.38 47 MET B CA 1
ATOM 1663 C C . MET B 1 47 ? 10.508 -25.984 -3.953 1 96.38 47 MET B C 1
ATOM 1665 O O . MET B 1 47 ? 11.695 -26.281 -4.109 1 96.38 47 MET B O 1
ATOM 1669 N N . PRO B 1 48 ? 9.781 -26.297 -2.898 1 93.88 48 PRO B N 1
ATOM 1670 C CA . PRO B 1 48 ? 10.453 -27.109 -1.885 1 93.88 48 PRO B CA 1
ATOM 1671 C C . PRO B 1 48 ? 11.125 -28.359 -2.473 1 93.88 48 PRO B C 1
ATOM 1673 O O . PRO B 1 48 ? 10.547 -29.016 -3.342 1 93.88 48 PRO B O 1
ATOM 1676 N N . GLY B 1 49 ? 12.344 -28.594 -2.064 1 90 49 GLY B N 1
ATOM 1677 C CA . GLY B 1 49 ? 13.047 -29.797 -2.492 1 90 49 GLY B CA 1
ATOM 1678 C C . GLY B 1 49 ? 13.875 -29.594 -3.744 1 90 49 GLY B C 1
ATOM 1679 O O . GLY B 1 49 ? 14.602 -30.484 -4.168 1 90 49 GLY B O 1
ATOM 1680 N N . THR B 1 50 ? 13.727 -28.391 -4.391 1 87.69 50 THR B N 1
ATOM 1681 C CA . THR B 1 50 ? 14.461 -28.156 -5.625 1 87.69 50 THR B CA 1
ATOM 1682 C C . THR B 1 50 ? 15.898 -27.719 -5.328 1 87.69 50 THR B C 1
ATOM 1684 O O . THR B 1 50 ? 16.781 -27.828 -6.184 1 87.69 50 THR B O 1
ATOM 1687 N N . ALA B 1 51 ? 16.125 -27.188 -4.234 1 85.88 51 ALA B N 1
ATOM 1688 C CA . ALA B 1 51 ? 17.469 -26.797 -3.797 1 85.88 51 ALA B CA 1
ATOM 1689 C C . ALA B 1 51 ? 17.562 -26.781 -2.273 1 85.88 51 ALA B C 1
ATOM 1691 O O . ALA B 1 51 ? 16.547 -26.672 -1.583 1 85.88 51 ALA B O 1
ATOM 1692 N N . PRO B 1 52 ? 18.828 -27.016 -1.841 1 88.06 52 PRO B N 1
ATOM 1693 C CA . PRO B 1 52 ? 18.984 -26.906 -0.39 1 88.06 52 PRO B CA 1
ATOM 1694 C C . PRO B 1 52 ? 18.547 -25.547 0.146 1 88.06 52 PRO B C 1
ATOM 1696 O O . PRO B 1 52 ? 18.766 -24.516 -0.507 1 88.06 52 PRO B O 1
ATOM 1699 N N . GLY B 1 53 ? 17.75 -25.531 1.12 1 87.56 53 GLY B N 1
ATOM 1700 C CA . GLY B 1 53 ? 17.391 -24.281 1.773 1 87.56 53 GLY B CA 1
ATOM 1701 C C . GLY B 1 53 ? 16.016 -23.766 1.375 1 87.56 53 GLY B C 1
ATOM 1702 O O . GLY B 1 53 ? 15.516 -22.812 1.97 1 87.56 53 GLY B O 1
ATOM 1703 N N . VAL B 1 54 ? 15.484 -24.375 0.294 1 90 54 VAL B N 1
ATOM 1704 C CA . VAL B 1 54 ? 14.156 -23.953 -0.134 1 90 54 VAL B CA 1
ATOM 1705 C C . VAL B 1 54 ? 13.094 -24.75 0.608 1 90 54 VAL B C 1
ATOM 1707 O O . VAL B 1 54 ? 12.852 -25.922 0.287 1 90 54 VAL B O 1
ATOM 1710 N N . HIS B 1 55 ? 12.477 -24.125 1.578 1 94 55 HIS B N 1
ATOM 1711 C CA . HIS B 1 55 ? 11.531 -24.844 2.428 1 94 55 HIS B CA 1
ATOM 1712 C C . HIS B 1 55 ? 10.094 -24.484 2.076 1 94 55 HIS B C 1
ATOM 1714 O O . HIS B 1 55 ? 9.156 -25.156 2.504 1 94 55 HIS B O 1
ATOM 1720 N N . HIS B 1 56 ? 9.93 -23.469 1.307 1 97.38 56 HIS B N 1
ATOM 1721 C CA . HIS B 1 56 ? 8.633 -23 0.857 1 97.38 56 HIS B CA 1
ATOM 1722 C C . HIS B 1 56 ? 8.664 -22.609 -0.619 1 97.38 56 HIS B C 1
ATOM 1724 O O . HIS B 1 56 ? 9.727 -22.344 -1.173 1 97.38 56 HIS B O 1
ATOM 1730 N N . PRO B 1 57 ? 7.469 -22.703 -1.265 1 98.19 57 PRO B N 1
ATOM 1731 C CA . PRO B 1 57 ? 7.453 -22.125 -2.613 1 98.19 57 PRO B CA 1
ATOM 1732 C C . PRO B 1 57 ? 7.832 -20.656 -2.633 1 98.19 57 PRO B C 1
ATOM 1734 O O . PRO B 1 57 ? 7.332 -19.875 -1.819 1 98.19 57 PRO B O 1
ATOM 1737 N N . THR B 1 58 ? 8.727 -20.344 -3.553 1 98.31 58 THR B N 1
ATOM 1738 C CA . THR B 1 58 ? 9.203 -18.953 -3.6 1 98.31 58 THR B CA 1
ATOM 1739 C C . THR B 1 58 ? 9.164 -18.422 -5.027 1 98.31 58 THR B C 1
ATOM 1741 O O . THR B 1 58 ? 9.344 -19.188 -5.984 1 98.31 58 THR B O 1
ATOM 1744 N N . ALA B 1 59 ? 8.859 -17.188 -5.18 1 98.69 59 ALA B N 1
ATOM 1745 C CA . ALA B 1 59 ? 8.984 -16.406 -6.414 1 98.69 59 ALA B CA 1
ATOM 1746 C C . ALA B 1 59 ? 9.75 -15.109 -6.176 1 98.69 59 ALA B C 1
ATOM 1748 O O . ALA B 1 59 ? 9.469 -14.383 -5.215 1 98.69 59 ALA B O 1
ATOM 1749 N N . THR B 1 60 ? 10.719 -14.859 -6.98 1 98.75 60 THR B N 1
ATOM 1750 C CA . THR B 1 60 ? 11.492 -13.625 -6.926 1 98.75 60 THR B CA 1
ATOM 1751 C C . THR B 1 60 ? 11.273 -12.789 -8.188 1 98.75 60 THR B C 1
ATOM 1753 O O . THR B 1 60 ? 11.328 -13.32 -9.297 1 98.75 60 THR B O 1
ATOM 1756 N N . PHE B 1 61 ? 11.047 -11.531 -7.988 1 98.94 61 PHE B N 1
ATOM 1757 C CA . PHE B 1 61 ? 10.844 -10.602 -9.086 1 98.94 61 PHE B CA 1
ATOM 1758 C C . PHE B 1 61 ? 11.93 -9.523 -9.094 1 98.94 61 PHE B C 1
ATOM 1760 O O . PHE B 1 61 ? 12.414 -9.117 -8.039 1 98.94 61 PHE B O 1
ATOM 1767 N N . ALA B 1 62 ? 12.258 -9.117 -10.289 1 98.94 62 ALA B N 1
ATOM 1768 C CA . ALA B 1 62 ? 13.172 -7.988 -10.461 1 98.94 62 ALA B CA 1
ATOM 1769 C C . ALA B 1 62 ? 12.406 -6.703 -10.75 1 98.94 62 ALA B C 1
ATOM 1771 O O . ALA B 1 62 ? 11.43 -6.711 -11.516 1 98.94 62 ALA B O 1
ATOM 1772 N N . PHE B 1 63 ? 12.844 -5.645 -10.125 1 98.88 63 PHE B N 1
ATOM 1773 C CA . PHE B 1 63 ? 12.172 -4.352 -10.242 1 98.88 63 PHE B CA 1
ATOM 1774 C C . PHE B 1 63 ? 13.18 -3.211 -10.156 1 98.88 63 PHE B C 1
ATOM 1776 O O . PHE B 1 63 ? 14.055 -3.211 -9.281 1 98.88 63 PHE B O 1
ATOM 1783 N N . THR B 1 64 ? 13.148 -2.314 -11.078 1 98.62 64 THR B N 1
ATOM 1784 C CA . THR B 1 64 ? 13.883 -1.055 -10.984 1 98.62 64 THR B CA 1
ATOM 1785 C C . THR B 1 64 ? 12.938 0.097 -10.656 1 98.62 64 THR B C 1
ATOM 1787 O O . THR B 1 64 ? 11.945 0.314 -11.367 1 98.62 64 THR B O 1
ATOM 1790 N N . VAL B 1 65 ? 13.234 0.809 -9.641 1 97.88 65 VAL B N 1
ATOM 1791 C CA . VAL B 1 65 ? 12.328 1.849 -9.156 1 97.88 65 VAL B CA 1
ATOM 1792 C C . VAL B 1 65 ? 12.242 2.979 -10.18 1 97.88 65 VAL B C 1
ATOM 1794 O O . VAL B 1 65 ? 13.203 3.73 -10.359 1 97.88 65 VAL B O 1
ATOM 1797 N N . PRO B 1 66 ? 11.133 3.117 -10.828 1 95.75 66 PRO B N 1
ATOM 1798 C CA . PRO B 1 66 ? 11 4.223 -11.781 1 95.75 66 PRO B CA 1
ATOM 1799 C C . PRO B 1 66 ? 10.602 5.535 -11.109 1 95.75 66 PRO B C 1
ATOM 1801 O O . PRO B 1 66 ? 10.07 5.527 -10 1 95.75 66 PRO B O 1
ATOM 1804 N N . PRO B 1 67 ? 10.836 6.629 -11.773 1 93.31 67 PRO B N 1
ATOM 1805 C CA . PRO B 1 67 ? 10.445 7.926 -11.211 1 93.31 67 PRO B CA 1
ATOM 1806 C C . PRO B 1 67 ? 8.945 8.008 -10.906 1 93.31 67 PRO B C 1
ATOM 1808 O O . PRO B 1 67 ? 8.539 8.68 -9.961 1 93.31 67 PRO B O 1
ATOM 1811 N N . SER B 1 68 ? 8.117 7.328 -11.68 1 92.06 68 SER B N 1
ATOM 1812 C CA . SER B 1 68 ? 6.668 7.379 -11.516 1 92.06 68 SER B CA 1
ATOM 1813 C C . SER B 1 68 ? 6.234 6.715 -10.211 1 92.06 68 SER B C 1
ATOM 1815 O O . SER B 1 68 ? 5.078 6.832 -9.805 1 92.06 68 SER B O 1
ATOM 1817 N N . HIS B 1 69 ? 7.129 6.008 -9.516 1 96.19 69 HIS B N 1
ATOM 1818 C CA . HIS B 1 69 ? 6.82 5.324 -8.266 1 96.19 69 HIS B CA 1
ATOM 1819 C C . HIS B 1 69 ? 7.473 6.023 -7.074 1 96.19 69 HIS B C 1
ATOM 1821 O O . HIS B 1 69 ? 7.543 5.461 -5.98 1 96.19 69 HIS B O 1
ATOM 1827 N N . ALA B 1 70 ? 7.906 7.227 -7.25 1 94.12 70 ALA B N 1
ATOM 1828 C CA . ALA B 1 70 ? 8.68 7.945 -6.242 1 94.12 70 ALA B CA 1
ATOM 1829 C C . ALA B 1 70 ? 7.766 8.68 -5.266 1 94.12 70 ALA B C 1
ATOM 1831 O O . ALA B 1 70 ? 6.625 9 -5.598 1 94.12 70 ALA B O 1
ATOM 1832 N N . ASN B 1 71 ? 8.32 8.867 -4.062 1 91.75 71 ASN B N 1
ATOM 1833 C CA . ASN B 1 71 ? 7.766 9.852 -3.141 1 91.75 71 ASN B CA 1
ATOM 1834 C C . ASN B 1 71 ? 8.414 11.219 -3.324 1 91.75 71 ASN B C 1
ATOM 1836 O O . ASN B 1 71 ? 9.172 11.43 -4.273 1 91.75 71 ASN B O 1
ATOM 1840 N N . GLY B 1 72 ? 8.055 12.18 -2.482 1 87.88 72 GLY B N 1
ATOM 1841 C CA . GLY B 1 72 ? 8.578 13.539 -2.598 1 87.88 72 GLY B CA 1
ATOM 1842 C C . GLY B 1 72 ? 10.07 13.625 -2.334 1 87.88 72 GLY B C 1
ATOM 1843 O O . GLY B 1 72 ? 10.703 14.625 -2.66 1 87.88 72 GLY B O 1
ATOM 1844 N N . LEU B 1 73 ? 10.633 12.578 -1.756 1 89.25 73 LEU B N 1
ATOM 1845 C CA . LEU B 1 73 ? 12.047 12.547 -1.424 1 89.25 73 LEU B CA 1
ATOM 1846 C C . LEU B 1 73 ? 12.844 11.773 -2.475 1 89.25 73 LEU B C 1
ATOM 1848 O O . LEU B 1 73 ? 14 11.422 -2.25 1 89.25 73 LEU B O 1
ATOM 1852 N N . ASN B 1 74 ? 12.188 11.352 -3.543 1 92 74 ASN B N 1
ATOM 1853 C CA . ASN B 1 74 ? 12.781 10.625 -4.66 1 92 74 ASN B CA 1
ATOM 1854 C C . ASN B 1 74 ? 13.156 9.195 -4.27 1 92 74 ASN B C 1
ATOM 1856 O O . ASN B 1 74 ? 14.141 8.648 -4.766 1 92 74 ASN B O 1
ATOM 1860 N N . ASN B 1 75 ? 12.508 8.703 -3.348 1 96 75 ASN B N 1
ATOM 1861 C CA . ASN B 1 75 ? 12.547 7.285 -3.004 1 96 75 ASN B CA 1
ATOM 1862 C C . ASN B 1 75 ? 11.266 6.57 -3.432 1 96 75 ASN B C 1
ATOM 1864 O O . ASN B 1 75 ? 10.266 7.215 -3.75 1 96 75 ASN B O 1
ATOM 1868 N N . LEU B 1 76 ? 11.359 5.23 -3.441 1 97.81 76 LEU B N 1
ATOM 1869 C CA . LEU B 1 76 ? 10.156 4.434 -3.631 1 97.81 76 LEU B CA 1
ATOM 1870 C C . LEU B 1 76 ? 9.078 4.828 -2.627 1 97.81 76 LEU B C 1
ATOM 1872 O O . LEU B 1 76 ? 9.305 4.781 -1.415 1 97.81 76 LEU B O 1
ATOM 1876 N N . HIS B 1 77 ? 7.965 5.277 -3.123 1 97.94 77 HIS B N 1
ATOM 1877 C CA . HIS B 1 77 ? 6.832 5.672 -2.289 1 97.94 77 HIS B CA 1
ATOM 1878 C C . HIS B 1 77 ? 6.375 4.516 -1.403 1 97.94 77 HIS B C 1
ATOM 1880 O O . HIS B 1 77 ? 6.312 3.369 -1.854 1 97.94 77 HIS B O 1
ATOM 1886 N N . GLY B 1 78 ? 6.035 4.758 -0.144 1 98.5 78 GLY B N 1
ATOM 1887 C CA . GLY B 1 78 ? 5.57 3.713 0.755 1 98.5 78 GLY B CA 1
ATOM 1888 C C . GLY B 1 78 ? 4.391 2.934 0.206 1 98.5 78 GLY B C 1
ATOM 1889 O O . GLY B 1 78 ? 4.344 1.706 0.319 1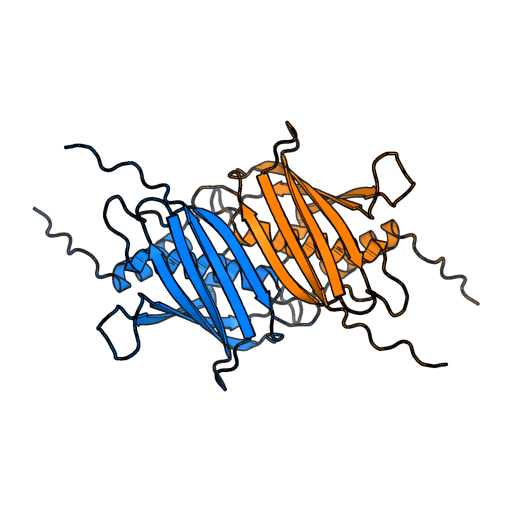 98.5 78 GLY B O 1
ATOM 1890 N N . GLY B 1 79 ? 3.422 3.635 -0.353 1 98.69 79 GLY B N 1
ATOM 1891 C CA . GLY B 1 79 ? 2.289 2.988 -0.997 1 98.69 79 GLY B CA 1
ATOM 1892 C C . GLY B 1 79 ? 2.684 2.158 -2.203 1 98.69 79 GLY B C 1
ATOM 1893 O O . GLY B 1 79 ? 2.049 1.144 -2.498 1 98.69 79 GLY B O 1
ATOM 1894 N N . ALA B 1 80 ? 3.695 2.605 -2.928 1 98.5 80 ALA B N 1
ATOM 1895 C CA . ALA B 1 80 ? 4.195 1.833 -4.062 1 98.5 80 ALA B CA 1
ATOM 1896 C C . ALA B 1 80 ? 4.828 0.524 -3.598 1 98.5 80 ALA B C 1
ATOM 1898 O O . ALA B 1 80 ? 4.594 -0.53 -4.195 1 98.5 80 ALA B O 1
ATOM 1899 N N . ALA B 1 81 ? 5.629 0.603 -2.545 1 98.94 81 ALA B N 1
ATOM 1900 C CA . ALA B 1 81 ? 6.215 -0.613 -1.984 1 98.94 81 ALA B CA 1
ATOM 1901 C C . ALA B 1 81 ? 5.125 -1.579 -1.521 1 98.94 81 ALA B C 1
ATOM 1903 O O . ALA B 1 81 ? 5.203 -2.781 -1.784 1 98.94 81 ALA B O 1
ATOM 1904 N N . ALA B 1 82 ? 4.109 -1.055 -0.826 1 98.94 82 ALA B N 1
ATOM 1905 C CA . ALA B 1 82 ? 2.988 -1.885 -0.393 1 98.94 82 ALA B CA 1
ATOM 1906 C C . ALA B 1 82 ? 2.287 -2.525 -1.587 1 98.94 82 ALA B C 1
ATOM 1908 O O . ALA B 1 82 ? 1.914 -3.699 -1.54 1 98.94 82 ALA B O 1
ATOM 1909 N N . SER B 1 83 ? 2.094 -1.763 -2.641 1 98.81 83 SER B N 1
ATOM 1910 C CA . SER B 1 83 ? 1.449 -2.27 -3.848 1 98.81 83 SER B CA 1
ATOM 1911 C C . SER B 1 83 ? 2.277 -3.375 -4.492 1 98.81 83 SER B C 1
ATOM 1913 O O . SER B 1 83 ? 1.728 -4.375 -4.961 1 98.81 83 SER B O 1
ATOM 1915 N N . LEU B 1 84 ? 3.566 -3.141 -4.551 1 98.81 84 LEU B N 1
ATOM 1916 C CA . LEU B 1 84 ? 4.457 -4.16 -5.09 1 98.81 84 LEU B CA 1
ATOM 1917 C C . LEU B 1 84 ? 4.312 -5.473 -4.328 1 98.81 84 LEU B C 1
ATOM 1919 O O . LEU B 1 84 ? 4.164 -6.535 -4.938 1 98.81 84 LEU B O 1
ATOM 1923 N N . PHE B 1 85 ? 4.332 -5.367 -2.994 1 98.94 85 PHE B N 1
ATOM 1924 C CA . PHE B 1 85 ? 4.164 -6.555 -2.166 1 98.94 85 PHE B CA 1
ATOM 1925 C C . PHE B 1 85 ? 2.797 -7.188 -2.398 1 98.94 85 PHE B C 1
ATOM 1927 O O . PHE B 1 85 ? 2.693 -8.398 -2.604 1 98.94 85 PHE B O 1
ATOM 1934 N N . ASP B 1 86 ? 1.728 -6.387 -2.352 1 98.88 86 ASP B N 1
ATOM 1935 C CA . ASP B 1 86 ? 0.374 -6.883 -2.578 1 98.88 86 ASP B CA 1
ATOM 1936 C C . ASP B 1 86 ? 0.301 -7.715 -3.857 1 98.88 86 ASP B C 1
ATOM 1938 O O . ASP B 1 86 ? -0.218 -8.828 -3.848 1 98.88 86 ASP B O 1
ATOM 1942 N N . TYR B 1 87 ? 0.887 -7.199 -4.863 1 98.31 87 TYR B N 1
ATOM 1943 C CA . TYR B 1 87 ? 0.833 -7.809 -6.188 1 98.31 87 TYR B CA 1
ATOM 1944 C C . TYR B 1 87 ? 1.693 -9.062 -6.246 1 98.31 87 TYR B C 1
ATOM 1946 O O . TYR B 1 87 ? 1.211 -10.141 -6.613 1 98.31 87 TYR B O 1
ATOM 1954 N N . THR B 1 88 ? 2.891 -9.008 -5.852 1 98.88 88 THR B N 1
ATOM 1955 C CA . THR B 1 88 ? 3.85 -10.078 -6.098 1 98.88 88 THR B CA 1
ATOM 1956 C C . THR B 1 88 ? 3.611 -11.242 -5.145 1 98.88 88 THR B C 1
ATOM 1958 O O . THR B 1 88 ? 3.732 -12.406 -5.535 1 98.88 88 THR B O 1
ATOM 1961 N N . THR B 1 89 ? 3.287 -10.961 -3.844 1 98.88 89 THR B N 1
ATOM 1962 C CA . THR B 1 89 ? 2.975 -12.055 -2.938 1 98.88 89 THR B CA 1
ATOM 1963 C C . THR B 1 89 ? 1.696 -12.766 -3.373 1 98.88 89 THR B C 1
ATOM 1965 O O . THR B 1 89 ? 1.589 -13.992 -3.254 1 98.88 89 THR B O 1
ATOM 1968 N N . SER B 1 90 ? 0.707 -12.031 -3.869 1 98.56 90 SER B N 1
ATOM 1969 C CA . SER B 1 90 ? -0.496 -12.664 -4.402 1 98.56 90 SER B CA 1
ATOM 1970 C C . SER B 1 90 ? -0.167 -13.578 -5.578 1 98.56 90 SER B C 1
ATOM 1972 O O . SER B 1 90 ? -0.652 -14.711 -5.645 1 98.56 90 SER B O 1
ATOM 1974 N N . LEU B 1 91 ? 0.697 -13.117 -6.469 1 98.25 91 LEU B N 1
ATOM 1975 C CA . LEU B 1 91 ? 1.102 -13.906 -7.629 1 98.25 91 LEU B CA 1
ATOM 1976 C C . LEU B 1 91 ? 1.774 -15.203 -7.203 1 98.25 91 LEU B C 1
ATOM 1978 O O . LEU B 1 91 ? 1.634 -16.234 -7.871 1 98.25 91 LEU B O 1
ATOM 1982 N N . SER B 1 92 ? 2.494 -15.141 -6.129 1 98.62 92 SER B N 1
ATOM 1983 C CA . SER B 1 92 ? 3.242 -16.312 -5.68 1 98.62 92 SER B CA 1
ATOM 1984 C C . SER B 1 92 ? 2.307 -17.469 -5.332 1 98.62 92 SER B C 1
ATOM 1986 O O . SER B 1 92 ? 2.723 -18.625 -5.316 1 98.62 92 SER B O 1
ATOM 1988 N N . LEU B 1 93 ? 1.062 -17.172 -5.047 1 98.5 93 LEU B N 1
ATOM 1989 C CA . LEU B 1 93 ? 0.094 -18.219 -4.742 1 98.5 93 LEU B CA 1
ATOM 1990 C C . LEU B 1 93 ? -0.149 -19.109 -5.957 1 98.5 93 LEU B C 1
ATOM 1992 O O . LEU B 1 93 ? -0.634 -20.234 -5.82 1 98.5 93 LEU B O 1
ATOM 1996 N N . ALA B 1 94 ? 0.151 -18.609 -7.152 1 97.75 94 ALA B N 1
ATOM 1997 C CA . ALA B 1 94 ? 0.01 -19.422 -8.359 1 97.75 94 ALA B CA 1
ATOM 1998 C C . ALA B 1 94 ? 0.891 -20.672 -8.297 1 97.75 94 ALA B C 1
ATOM 2000 O O . ALA B 1 94 ? 0.619 -21.672 -8.969 1 97.75 94 ALA B O 1
ATOM 2001 N N . LEU B 1 95 ? 1.954 -20.609 -7.5 1 97.81 95 LEU B N 1
ATOM 2002 C CA . LEU B 1 95 ? 2.889 -21.734 -7.375 1 97.81 95 LEU B CA 1
ATOM 2003 C C . LEU B 1 95 ? 2.227 -22.922 -6.688 1 97.81 95 LEU B C 1
ATOM 2005 O O . LEU B 1 95 ? 2.678 -24.062 -6.836 1 97.81 95 LEU B O 1
ATOM 2009 N N . VAL B 1 96 ? 1.162 -22.672 -5.941 1 97 96 VAL B N 1
ATOM 2010 C CA . VAL B 1 96 ? 0.553 -23.75 -5.184 1 97 96 VAL B CA 1
ATOM 2011 C C . VAL B 1 96 ? -0.91 -23.922 -5.594 1 97 96 VAL B C 1
ATOM 2013 O O . VAL B 1 96 ? -1.657 -24.672 -4.969 1 97 96 VAL B O 1
ATOM 2016 N N . ALA B 1 97 ? -1.339 -23.203 -6.59 1 94.56 97 ALA B N 1
ATOM 2017 C CA . ALA B 1 97 ? -2.732 -23.219 -7.031 1 94.56 97 ALA B CA 1
ATOM 2018 C C . ALA B 1 97 ? -3.107 -24.594 -7.59 1 94.56 97 ALA B C 1
ATOM 2020 O O . ALA B 1 97 ? -2.301 -25.234 -8.266 1 94.56 97 ALA B O 1
ATOM 2021 N N . ARG B 1 98 ? -4.227 -25.016 -7.293 1 87.56 98 ARG B N 1
ATOM 2022 C CA . ARG B 1 98 ? -4.859 -26.219 -7.844 1 87.56 98 ARG B CA 1
ATOM 2023 C C . ARG B 1 98 ? -6.371 -26.047 -7.934 1 87.56 98 ARG B C 1
ATOM 2025 O O . ARG B 1 98 ? -6.926 -25.078 -7.395 1 87.56 98 ARG B O 1
ATOM 2032 N N . PRO B 1 99 ? -6.945 -26.812 -8.711 1 80.75 99 PRO B N 1
ATOM 2033 C CA . PRO B 1 99 ? -8.398 -26.656 -8.781 1 80.75 99 PRO B CA 1
ATOM 2034 C C . PRO B 1 99 ? -9.047 -26.578 -7.402 1 80.75 99 PRO B C 1
ATOM 2036 O O . PRO B 1 99 ? -8.82 -27.453 -6.555 1 80.75 99 PRO B O 1
ATOM 2039 N N . GLY B 1 100 ? -9.758 -25.547 -7.078 1 81.62 100 GLY B N 1
ATOM 2040 C CA . GLY B 1 100 ? -10.469 -25.328 -5.828 1 81.62 100 GLY B CA 1
ATOM 2041 C C . GLY B 1 100 ? -9.609 -24.672 -4.766 1 81.62 100 GLY B C 1
ATOM 2042 O O . GLY B 1 100 ? -10.078 -24.406 -3.656 1 81.62 100 GLY B O 1
ATOM 2043 N N . ALA B 1 101 ? -8.383 -24.562 -5.098 1 89.94 101 ALA B N 1
ATOM 2044 C CA . ALA B 1 101 ? -7.488 -23.969 -4.117 1 89.94 101 ALA B CA 1
ATOM 2045 C C . ALA B 1 101 ? -6.617 -22.891 -4.758 1 89.94 101 ALA B C 1
ATOM 2047 O O . ALA B 1 101 ? -5.711 -23.203 -5.535 1 89.94 101 ALA B O 1
ATOM 2048 N N . TRP B 1 102 ? -6.918 -21.703 -4.395 1 95.94 102 TRP B N 1
ATOM 2049 C CA . TRP B 1 102 ? -6.137 -20.531 -4.754 1 95.94 102 TRP B CA 1
ATOM 2050 C C . TRP B 1 102 ? -6.074 -20.359 -6.27 1 95.94 102 TRP B C 1
ATOM 2052 O O . TRP B 1 102 ? -5.109 -19.797 -6.797 1 95.94 102 TRP B O 1
ATOM 2062 N N . GLN B 1 103 ? -7.094 -20.844 -7.004 1 93.25 103 GLN B N 1
ATOM 2063 C CA . GLN B 1 103 ? -7.148 -20.734 -8.461 1 93.25 103 GLN B CA 1
ATOM 2064 C C . GLN B 1 103 ? -7.258 -19.266 -8.891 1 93.25 103 GLN B C 1
ATOM 2066 O O . GLN B 1 103 ? -6.754 -18.891 -9.945 1 93.25 103 GLN B O 1
ATOM 2071 N N . HIS B 1 104 ? -7.918 -18.5 -8.047 1 93.25 104 HIS B N 1
ATOM 2072 C CA . HIS B 1 104 ? -8.117 -17.094 -8.398 1 93.25 104 HIS B CA 1
ATOM 2073 C C . HIS B 1 104 ? -7.27 -16.188 -7.52 1 93.25 104 HIS B C 1
ATOM 2075 O O . HIS B 1 104 ? -7.523 -14.977 -7.441 1 93.25 104 HIS B O 1
ATOM 2081 N N . LEU B 1 105 ? -6.387 -16.656 -6.766 1 96.62 105 LEU B N 1
ATOM 2082 C CA . LEU B 1 105 ? -5.336 -16 -6 1 96.62 105 LEU B CA 1
ATOM 2083 C C . LEU B 1 105 ? -5.922 -15.281 -4.789 1 96.62 105 LEU B C 1
ATOM 2085 O O . LEU B 1 105 ? -5.188 -14.633 -4.031 1 96.62 105 LEU B O 1
ATOM 2089 N N . GLY B 1 106 ? -7.234 -15.312 -4.582 1 96.81 106 GLY B N 1
ATOM 2090 C CA . GLY B 1 106 ? -7.871 -14.836 -3.363 1 96.81 106 GLY B CA 1
ATOM 2091 C C . GLY B 1 106 ? -7.844 -13.328 -3.227 1 96.81 106 GLY B C 1
ATOM 2092 O O . GLY B 1 106 ? -7.602 -12.609 -4.203 1 96.81 106 GLY B O 1
ATOM 2093 N N . VAL B 1 107 ? -8.234 -12.875 -1.985 1 98.12 107 VAL B N 1
ATOM 2094 C CA . VAL B 1 107 ? -8.266 -11.453 -1.659 1 98.12 107 VAL B CA 1
ATOM 2095 C C . VAL B 1 107 ? -7.5 -11.203 -0.359 1 98.12 107 VAL B C 1
ATOM 2097 O O . VAL B 1 107 ? -7.395 -12.102 0.485 1 98.12 107 VAL B O 1
ATOM 2100 N N . SER B 1 108 ? -6.961 -10.031 -0.241 1 98.81 108 SER B N 1
ATOM 2101 C CA . SER B 1 108 ? -6.16 -9.688 0.928 1 98.81 108 SER B CA 1
ATOM 2102 C C . SER B 1 108 ? -7.02 -9.602 2.184 1 98.81 108 SER B C 1
ATOM 2104 O O . SER B 1 108 ? -8.125 -9.055 2.152 1 98.81 108 SER B O 1
ATOM 2106 N N . ARG B 1 109 ? -6.496 -10.133 3.246 1 98.88 109 ARG B N 1
ATOM 2107 C CA . ARG B 1 109 ? -7.055 -9.93 4.578 1 98.88 109 ARG B CA 1
ATOM 2108 C C . ARG B 1 109 ? -6.223 -8.93 5.375 1 98.88 109 ARG B C 1
ATOM 2110 O O . ARG B 1 109 ? -6.77 -8.047 6.043 1 98.88 109 ARG B O 1
ATOM 2117 N N . THR B 1 110 ? -4.926 -9.172 5.359 1 98.94 110 THR B N 1
ATOM 2118 C CA . THR B 1 110 ? -4.016 -8.211 5.973 1 98.94 110 THR B CA 1
ATOM 2119 C C . THR B 1 110 ? -2.76 -8.039 5.125 1 98.94 110 THR B C 1
ATOM 2121 O O . THR B 1 110 ? -2.342 -8.961 4.43 1 98.94 110 THR B O 1
ATOM 2124 N N . LEU B 1 111 ? -2.193 -6.91 5.105 1 98.94 111 LEU B N 1
ATOM 2125 C CA . LEU B 1 111 ? -0.885 -6.566 4.566 1 98.94 111 LEU B CA 1
ATOM 2126 C C . LEU B 1 111 ? -0.11 -5.68 5.535 1 98.94 111 LEU B C 1
ATOM 2128 O O . LEU B 1 111 ? -0.487 -4.527 5.766 1 98.94 111 LEU B O 1
ATOM 2132 N N . ASN B 1 112 ? 0.903 -6.254 6.133 1 99 112 ASN B N 1
ATOM 2133 C CA . ASN B 1 112 ? 1.758 -5.551 7.082 1 99 112 ASN B CA 1
ATOM 2134 C C . ASN B 1 112 ? 3.145 -5.289 6.504 1 99 112 ASN B C 1
ATOM 2136 O O . ASN B 1 112 ? 3.887 -6.23 6.207 1 99 112 ASN B O 1
ATOM 2140 N N . VAL B 1 113 ? 3.5 -4.059 6.359 1 99 113 VAL B N 1
ATOM 2141 C CA . VAL B 1 113 ? 4.762 -3.684 5.73 1 99 113 VAL B CA 1
ATOM 2142 C C . VAL B 1 113 ? 5.656 -2.973 6.742 1 99 113 VAL B C 1
ATOM 2144 O O . VAL B 1 113 ? 5.184 -2.127 7.508 1 99 113 VAL B O 1
ATOM 2147 N N . THR B 1 114 ? 6.887 -3.314 6.797 1 99 114 THR B N 1
ATOM 2148 C CA . THR B 1 114 ? 7.914 -2.643 7.578 1 99 114 THR B CA 1
ATOM 2149 C C . THR B 1 114 ? 8.984 -2.041 6.668 1 99 114 THR B C 1
ATOM 2151 O O . THR B 1 114 ? 9.602 -2.752 5.871 1 99 114 THR B O 1
ATOM 2154 N N . TYR B 1 115 ? 9.148 -0.766 6.789 1 98.94 115 TYR B N 1
ATOM 2155 C CA . TYR B 1 115 ? 10.094 -0.016 5.969 1 98.94 115 TYR B CA 1
ATOM 2156 C C . TYR B 1 115 ? 11.398 0.209 6.715 1 98.94 115 TYR B C 1
ATOM 2158 O O . TYR B 1 115 ? 11.438 0.946 7.703 1 98.94 115 TYR B O 1
ATOM 2166 N N . LEU B 1 116 ? 12.469 -0.372 6.211 1 98.88 116 LEU B N 1
ATOM 2167 C CA . LEU B 1 116 ? 13.719 -0.391 6.965 1 98.88 116 LEU B CA 1
ATOM 2168 C C . LEU B 1 116 ? 14.688 0.652 6.43 1 98.88 116 LEU B C 1
ATOM 2170 O O . LEU B 1 116 ? 15.406 1.29 7.203 1 98.88 116 LEU B O 1
ATOM 2174 N N . ARG B 1 117 ? 14.75 0.8 5.102 1 98.69 117 ARG B N 1
ATOM 2175 C CA . ARG B 1 117 ? 15.648 1.739 4.441 1 98.69 117 ARG B CA 1
ATOM 2176 C C . ARG B 1 117 ? 14.984 2.381 3.229 1 98.69 117 ARG B C 1
ATOM 2178 O O . ARG B 1 117 ? 14.133 1.764 2.586 1 98.69 117 ARG B O 1
ATOM 2185 N N . PRO B 1 118 ? 15.352 3.66 2.971 1 98.56 118 PRO B N 1
ATOM 2186 C CA . PRO B 1 118 ? 14.844 4.234 1.721 1 98.56 118 PRO B CA 1
ATOM 2187 C C . PRO B 1 118 ? 15.32 3.471 0.486 1 98.56 118 PRO B C 1
ATOM 2189 O O . PRO B 1 118 ? 16.344 2.801 0.53 1 98.56 118 PRO B O 1
ATOM 2192 N N . VAL B 1 119 ? 14.547 3.48 -0.557 1 98.81 119 VAL B N 1
ATOM 2193 C CA . VAL B 1 119 ? 14.883 2.877 -1.842 1 98.81 119 VAL B CA 1
ATOM 2194 C C . VAL B 1 119 ? 14.906 3.949 -2.93 1 98.81 119 VAL B C 1
ATOM 2196 O O . VAL B 1 119 ? 13.875 4.234 -3.545 1 98.81 119 VAL B O 1
ATOM 2199 N N . PRO B 1 120 ? 16.031 4.48 -3.281 1 97.69 120 PRO B N 1
ATOM 2200 C CA . PRO B 1 120 ? 16.109 5.586 -4.242 1 97.69 120 PRO B CA 1
ATOM 2201 C C . PRO B 1 120 ? 15.617 5.188 -5.633 1 97.69 120 PRO B C 1
ATOM 2203 O O . PRO B 1 120 ? 15.812 4.047 -6.055 1 97.69 120 PRO B O 1
ATOM 2206 N N . VAL B 1 121 ? 15.047 6.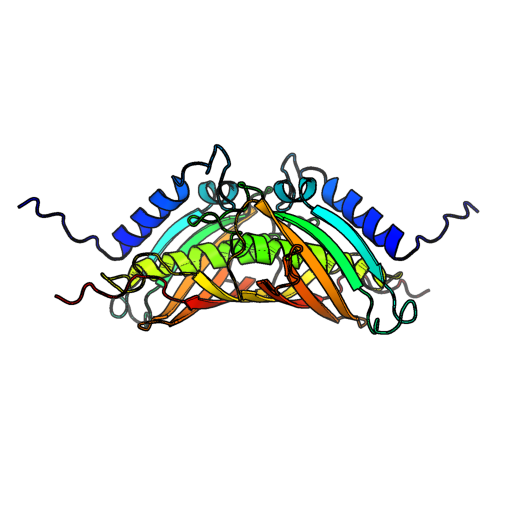176 -6.293 1 96.75 121 VAL B N 1
ATOM 2207 C CA . VAL B 1 121 ? 14.688 5.996 -7.695 1 96.75 121 VAL B CA 1
ATOM 2208 C C . VAL B 1 121 ? 15.898 5.496 -8.477 1 96.75 121 VAL B C 1
ATOM 2210 O O . VAL B 1 121 ? 17.016 5.965 -8.273 1 96.75 121 VAL B O 1
ATOM 2213 N N . GLY B 1 122 ? 15.664 4.539 -9.328 1 97.44 122 GLY B N 1
ATOM 2214 C CA . GLY B 1 122 ? 16.734 3.965 -10.125 1 97.44 122 GLY B CA 1
ATOM 2215 C C . GLY B 1 122 ? 17.359 2.74 -9.492 1 97.44 122 GLY B C 1
ATOM 2216 O O . GLY B 1 122 ? 18.109 2.008 -10.148 1 97.44 122 GLY B O 1
ATOM 2217 N N . THR B 1 123 ? 17.125 2.498 -8.234 1 98.69 123 THR B N 1
ATOM 2218 C CA . THR B 1 123 ? 17.688 1.338 -7.551 1 98.69 123 THR B CA 1
ATOM 2219 C C . THR B 1 123 ? 17.125 0.044 -8.133 1 98.69 123 THR B C 1
ATOM 2221 O O . THR B 1 123 ? 15.914 -0.066 -8.375 1 98.69 123 THR B O 1
ATOM 2224 N N . HIS B 1 124 ? 17.969 -0.885 -8.422 1 98.81 124 HIS B N 1
ATOM 2225 C CA . HIS B 1 124 ? 17.578 -2.236 -8.812 1 98.81 124 HIS B CA 1
ATOM 2226 C C . HIS B 1 124 ? 17.344 -3.113 -7.586 1 98.81 124 HIS B C 1
ATOM 2228 O O . HIS B 1 124 ? 18.266 -3.326 -6.789 1 98.81 124 HIS B O 1
ATOM 2234 N N . VAL B 1 125 ? 16.109 -3.646 -7.504 1 98.94 125 VAL B N 1
ATOM 2235 C CA . VAL B 1 125 ? 15.797 -4.453 -6.328 1 98.94 125 VAL B CA 1
ATOM 2236 C C . VAL B 1 125 ? 15.227 -5.801 -6.766 1 98.94 125 VAL B C 1
ATOM 2238 O O . VAL B 1 125 ? 14.781 -5.957 -7.906 1 98.94 125 VAL B O 1
ATOM 2241 N N . LEU B 1 126 ? 15.359 -6.777 -5.863 1 98.94 126 LEU B N 1
ATOM 2242 C CA . LEU B 1 126 ? 14.641 -8.039 -5.941 1 98.94 126 LEU B CA 1
ATOM 2243 C C . LEU B 1 126 ? 13.5 -8.086 -4.926 1 98.94 126 LEU B C 1
ATOM 2245 O O . LEU B 1 126 ? 13.695 -7.75 -3.756 1 98.94 126 LEU B O 1
ATOM 2249 N N . VAL B 1 127 ? 12.336 -8.367 -5.387 1 98.94 127 VAL B N 1
ATOM 2250 C CA . VAL B 1 127 ? 11.18 -8.617 -4.523 1 98.94 127 VAL B CA 1
ATOM 2251 C C . VAL B 1 127 ? 11.016 -10.125 -4.312 1 98.94 127 VAL B C 1
ATOM 2253 O O . VAL B 1 127 ? 10.531 -10.828 -5.199 1 98.94 127 VAL B O 1
ATOM 2256 N N . GLU B 1 128 ? 11.383 -10.57 -3.148 1 98.81 128 GLU B N 1
ATOM 2257 C CA . GLU B 1 128 ? 11.367 -11.992 -2.824 1 98.81 128 GLU B CA 1
ATOM 2258 C C . GLU B 1 128 ? 10.102 -12.375 -2.057 1 98.81 128 GLU B C 1
ATOM 2260 O O . GLU B 1 128 ? 9.844 -11.844 -0.971 1 98.81 128 GLU B O 1
ATOM 2265 N N . CYS B 1 129 ? 9.359 -13.281 -2.623 1 98.81 129 CYS B N 1
ATOM 2266 C CA . CYS B 1 129 ? 8.086 -13.68 -2.031 1 98.81 129 CYS B CA 1
ATOM 2267 C C . CYS B 1 129 ? 8.094 -15.156 -1.66 1 98.81 129 CYS B C 1
ATOM 2269 O O . CYS B 1 129 ? 8.656 -15.977 -2.383 1 98.81 129 CYS B O 1
ATOM 2271 N N . GLU B 1 130 ? 7.43 -15.422 -0.548 1 98.56 130 GLU B N 1
ATOM 2272 C CA . GLU B 1 130 ? 7.344 -16.781 -0.018 1 98.56 130 GLU B CA 1
ATOM 2273 C C . GLU B 1 130 ? 5.91 -17.125 0.37 1 98.56 130 GLU B C 1
ATOM 2275 O O . GLU B 1 130 ? 5.23 -16.344 1.032 1 98.56 130 GLU B O 1
ATOM 2280 N N . VAL B 1 131 ? 5.504 -18.375 -0.085 1 98.81 131 VAL B N 1
ATOM 2281 C CA . VAL B 1 131 ? 4.262 -18.938 0.432 1 98.81 131 VAL B CA 1
ATOM 2282 C C . VAL B 1 131 ? 4.551 -19.734 1.697 1 98.81 131 VAL B C 1
ATOM 2284 O O . VAL B 1 131 ? 4.879 -20.922 1.623 1 98.81 131 VAL B O 1
ATOM 2287 N N . VAL B 1 132 ? 4.379 -19.141 2.844 1 98.69 132 VAL B N 1
ATOM 2288 C CA . VAL B 1 132 ? 4.715 -19.766 4.121 1 98.69 132 VAL B CA 1
ATOM 2289 C C . VAL B 1 132 ? 3.721 -20.891 4.43 1 98.69 132 VAL B C 1
ATOM 2291 O O . VAL B 1 132 ? 4.113 -21.953 4.891 1 98.69 132 VAL B O 1
ATOM 2294 N N . ALA B 1 133 ? 2.475 -20.609 4.156 1 98.5 133 ALA B N 1
ATOM 2295 C CA . ALA B 1 133 ? 1.381 -21.562 4.328 1 98.5 133 ALA B CA 1
ATOM 2296 C C . ALA B 1 133 ? 0.204 -21.203 3.418 1 98.5 133 ALA B C 1
ATOM 2298 O O . ALA B 1 133 ? -0.094 -20.031 3.201 1 98.5 133 ALA B O 1
ATOM 2299 N N . ALA B 1 134 ? -0.437 -22.188 2.887 1 97.94 134 ALA B N 1
ATOM 2300 C CA . ALA B 1 134 ? -1.664 -22.047 2.109 1 97.94 134 ALA B CA 1
ATOM 2301 C C . ALA B 1 134 ? -2.627 -23.188 2.387 1 97.94 134 ALA B C 1
ATOM 2303 O O . ALA B 1 134 ? -2.451 -24.297 1.864 1 97.94 134 ALA B O 1
ATOM 2304 N N . GLY B 1 135 ? -3.523 -22.891 3.252 1 95.94 135 GLY B N 1
ATOM 2305 C CA . GLY B 1 135 ? -4.57 -23.875 3.506 1 95.94 135 GLY B CA 1
ATOM 2306 C C . GLY B 1 135 ? -5.762 -23.719 2.578 1 95.94 135 GLY B C 1
ATOM 2307 O O . GLY B 1 135 ? -5.648 -23.141 1.502 1 95.94 135 GLY B O 1
ATOM 2308 N N . ARG B 1 136 ? -6.863 -24.312 2.963 1 92.5 136 ARG B N 1
ATOM 2309 C CA . ARG B 1 136 ? -8.062 -24.281 2.127 1 92.5 136 ARG B CA 1
ATOM 2310 C C . ARG B 1 136 ? -8.633 -22.875 2.041 1 92.5 136 ARG B C 1
ATOM 2312 O O . ARG B 1 136 ? -9.109 -22.453 0.985 1 92.5 136 ARG B O 1
ATOM 2319 N N . VAL B 1 137 ? -8.461 -22.141 3.133 1 94.94 137 VAL B N 1
ATOM 2320 C CA . VAL B 1 137 ? -9.211 -20.906 3.225 1 94.94 137 VAL B CA 1
ATOM 2321 C C . VAL B 1 137 ? -8.258 -19.719 3.424 1 94.94 137 VAL B C 1
ATOM 2323 O O . VAL B 1 137 ? -8.469 -18.641 2.875 1 94.94 137 VAL B O 1
ATOM 2326 N N . LEU B 1 138 ? -7.203 -19.969 4.211 1 97.75 138 LEU B N 1
ATOM 2327 C CA . LEU B 1 138 ? -6.289 -18.875 4.547 1 97.75 138 LEU B CA 1
ATOM 2328 C C . LEU B 1 138 ? -4.875 -19.203 4.078 1 97.75 138 LEU B C 1
ATOM 2330 O O . LEU B 1 138 ? -4.477 -20.359 4.043 1 97.75 138 LEU B O 1
ATOM 2334 N N . SER B 1 139 ? -4.176 -18.156 3.717 1 98.69 139 SER B N 1
ATOM 2335 C CA . SER B 1 139 ? -2.756 -18.297 3.418 1 98.69 139 SER B CA 1
ATOM 2336 C C . SER B 1 139 ? -1.938 -17.234 4.137 1 98.69 139 SER B C 1
ATOM 2338 O O . SER B 1 139 ? -2.473 -16.188 4.527 1 98.69 139 SER B O 1
ATOM 2340 N N . ALA B 1 140 ? -0.691 -17.578 4.418 1 98.88 140 ALA B N 1
ATOM 2341 C CA . ALA B 1 140 ? 0.306 -16.672 4.965 1 98.88 140 ALA B CA 1
ATOM 2342 C C . ALA B 1 140 ? 1.479 -16.5 4.008 1 98.88 140 ALA B C 1
ATOM 2344 O O . ALA B 1 140 ? 2.15 -17.469 3.656 1 98.88 140 ALA B O 1
ATOM 2345 N N . LEU B 1 141 ? 1.684 -15.281 3.566 1 98.94 141 LEU B N 1
ATOM 2346 C CA . LEU B 1 141 ? 2.754 -14.953 2.633 1 98.94 141 LEU B CA 1
ATOM 2347 C C . LEU B 1 141 ? 3.727 -13.953 3.256 1 98.94 141 LEU B C 1
ATOM 2349 O O . LEU B 1 141 ? 3.355 -13.195 4.156 1 98.94 141 LEU B O 1
ATOM 2353 N N . ARG B 1 142 ? 4.934 -13.984 2.768 1 98.88 142 ARG B N 1
ATOM 2354 C CA . ARG B 1 142 ? 5.949 -13.023 3.188 1 98.88 142 ARG B CA 1
ATOM 2355 C C . ARG B 1 142 ? 6.68 -12.438 1.983 1 98.88 142 ARG B C 1
ATOM 2357 O O . ARG B 1 142 ? 6.75 -13.07 0.926 1 98.88 142 ARG B O 1
ATOM 2364 N N . GLY B 1 143 ? 7.152 -11.25 2.123 1 98.88 143 GLY B N 1
ATOM 2365 C CA . GLY B 1 143 ? 7.91 -10.57 1.085 1 98.88 143 GLY B CA 1
ATOM 2366 C C . GLY B 1 143 ? 9.094 -9.797 1.625 1 98.88 143 GLY B C 1
ATOM 2367 O O . GLY B 1 143 ? 9.047 -9.273 2.742 1 98.88 143 GLY B O 1
ATOM 2368 N N . THR B 1 144 ? 10.109 -9.727 0.844 1 98.94 144 THR B N 1
ATOM 2369 C CA . THR B 1 144 ? 11.297 -8.93 1.122 1 98.94 144 THR B CA 1
ATOM 2370 C C . THR B 1 144 ? 11.766 -8.195 -0.132 1 98.94 144 THR B C 1
ATOM 2372 O O . THR B 1 144 ? 11.914 -8.797 -1.193 1 98.94 144 THR B O 1
ATOM 2375 N N . ILE B 1 145 ? 11.891 -6.906 -0.04 1 99 145 ILE B N 1
ATOM 2376 C CA . ILE B 1 145 ? 12.594 -6.141 -1.064 1 99 145 ILE B CA 1
ATOM 2377 C C . ILE B 1 145 ? 14.07 -6.004 -0.692 1 99 145 ILE B C 1
ATOM 2379 O O . ILE B 1 145 ? 14.398 -5.441 0.352 1 99 145 ILE B O 1
ATOM 2383 N N . ARG B 1 146 ? 14.898 -6.512 -1.514 1 98.94 146 ARG B N 1
ATOM 2384 C CA . ARG B 1 146 ? 16.344 -6.496 -1.32 1 98.94 146 ARG B CA 1
ATOM 2385 C C . ARG B 1 146 ? 17.031 -5.688 -2.412 1 98.94 146 ARG B C 1
ATOM 2387 O O . ARG B 1 146 ? 16.688 -5.801 -3.59 1 98.94 146 ARG B O 1
ATOM 2394 N N . ARG B 1 147 ? 18 -4.949 -1.985 1 98.88 147 ARG B N 1
ATOM 2395 C CA . ARG B 1 147 ? 18.828 -4.262 -2.969 1 98.88 147 ARG B CA 1
ATOM 2396 C C . ARG B 1 147 ? 19.734 -5.246 -3.711 1 98.88 147 ARG B C 1
ATOM 2398 O O . ARG B 1 147 ? 20.469 -6.016 -3.086 1 98.88 147 ARG B O 1
ATOM 2405 N N . ARG B 1 148 ? 19.734 -5.184 -4.949 1 98.5 148 ARG B N 1
ATOM 2406 C CA . ARG B 1 148 ? 20.438 -6.184 -5.746 1 98.5 148 ARG B CA 1
ATOM 2407 C C . ARG B 1 148 ? 21.953 -6.051 -5.57 1 98.5 148 ARG B C 1
ATOM 2409 O O . ARG B 1 148 ? 22.672 -7.055 -5.551 1 98.5 148 ARG B O 1
ATOM 2416 N N . SER B 1 149 ? 22.438 -4.863 -5.469 1 98.44 149 SER B N 1
ATOM 2417 C CA . SER B 1 149 ? 23.859 -4.59 -5.508 1 98.44 149 SER B CA 1
ATOM 2418 C C . SER B 1 149 ? 24.578 -5.191 -4.305 1 98.44 149 SER B C 1
ATOM 2420 O O . SER B 1 149 ? 25.734 -5.617 -4.406 1 98.44 149 SER B O 1
ATOM 2422 N N . ASP B 1 150 ? 23.953 -5.32 -3.133 1 98.5 150 ASP B N 1
ATOM 2423 C CA . ASP B 1 150 ? 24.688 -5.758 -1.953 1 98.5 150 ASP B CA 1
ATOM 2424 C C . ASP B 1 150 ? 23.828 -6.664 -1.073 1 98.5 150 ASP B C 1
ATOM 2426 O O . ASP B 1 150 ? 24.281 -7.105 -0.01 1 98.5 150 ASP B O 1
ATOM 2430 N N . GLY B 1 151 ? 22.625 -6.859 -1.45 1 98.5 151 GLY B N 1
ATOM 2431 C CA . GLY B 1 151 ? 21.781 -7.801 -0.737 1 98.5 151 GLY B CA 1
ATOM 2432 C C . GLY B 1 151 ? 21.109 -7.195 0.481 1 98.5 151 GLY B C 1
ATOM 2433 O O . GLY B 1 151 ? 20.406 -7.887 1.215 1 98.5 151 GLY B O 1
ATOM 2434 N N . ALA B 1 152 ? 21.188 -5.859 0.651 1 98.81 152 ALA B N 1
ATOM 2435 C CA . ALA B 1 152 ? 20.594 -5.215 1.812 1 98.81 152 ALA B CA 1
ATOM 2436 C C . ALA B 1 152 ? 19.062 -5.359 1.788 1 98.81 152 ALA B C 1
ATOM 2438 O O . ALA B 1 152 ? 18.438 -5.199 0.739 1 98.81 152 ALA B O 1
ATOM 2439 N N . ILE B 1 153 ? 18.5 -5.762 2.965 1 98.94 153 ILE B N 1
ATOM 2440 C CA . ILE B 1 153 ? 17.062 -5.777 3.115 1 98.94 153 ILE B CA 1
ATOM 2441 C C . ILE B 1 153 ? 16.531 -4.352 3.275 1 98.94 153 ILE B C 1
ATOM 2443 O O . ILE B 1 153 ? 17.016 -3.605 4.137 1 98.94 153 ILE B O 1
ATOM 2447 N N . LEU B 1 154 ? 15.57 -3.957 2.436 1 98.94 154 LEU B N 1
ATOM 2448 C CA . LEU B 1 154 ? 15.109 -2.574 2.41 1 98.94 154 LEU B CA 1
ATOM 2449 C C . LEU B 1 154 ? 13.695 -2.467 2.961 1 98.94 154 LEU B C 1
ATOM 2451 O O . LEU B 1 154 ? 13.375 -1.521 3.684 1 98.94 154 LEU B O 1
ATOM 2455 N N . VAL B 1 155 ? 12.812 -3.344 2.645 1 98.94 155 VAL B N 1
ATOM 2456 C CA . VAL B 1 155 ? 11.422 -3.4 3.086 1 98.94 155 VAL B CA 1
ATOM 2457 C C . VAL B 1 155 ? 10.992 -4.855 3.242 1 98.94 155 VAL B C 1
ATOM 2459 O O . VAL B 1 155 ? 11.406 -5.723 2.469 1 98.94 155 VAL B O 1
ATOM 2462 N N . VAL B 1 156 ? 10.117 -5.184 4.258 1 99 156 VAL B N 1
ATOM 2463 C CA . VAL B 1 156 ? 9.586 -6.531 4.426 1 99 156 VAL B CA 1
ATOM 2464 C C . VAL B 1 156 ? 8.07 -6.469 4.633 1 99 156 VAL B C 1
ATOM 2466 O O . VAL B 1 156 ? 7.531 -5.41 4.969 1 99 156 VAL B O 1
ATOM 2469 N N . CYS B 1 157 ? 7.406 -7.605 4.41 1 98.94 157 CYS B N 1
ATOM 2470 C CA . CYS B 1 157 ? 5.969 -7.605 4.652 1 98.94 157 CYS B CA 1
ATOM 2471 C C . CYS B 1 157 ? 5.484 -8.992 5.066 1 98.94 157 CYS B C 1
ATOM 2473 O O . CYS B 1 157 ? 6.188 -9.984 4.867 1 98.94 157 CYS B O 1
ATOM 2475 N N . GLU B 1 158 ? 4.406 -9.039 5.746 1 98.94 158 GLU B N 1
ATOM 2476 C CA . GLU B 1 158 ? 3.523 -10.188 5.934 1 98.94 158 GLU B CA 1
ATOM 2477 C C . GLU B 1 158 ? 2.16 -9.945 5.293 1 98.94 158 GLU B C 1
ATOM 2479 O O . GLU B 1 158 ? 1.586 -8.859 5.438 1 98.94 158 GLU B O 1
ATOM 2484 N N . HIS B 1 159 ? 1.705 -10.891 4.578 1 99 159 HIS B N 1
ATOM 2485 C CA . HIS B 1 159 ? 0.479 -10.766 3.797 1 99 159 HIS B CA 1
ATOM 2486 C C . HIS B 1 159 ? -0.417 -11.992 3.977 1 99 159 HIS B C 1
ATOM 2488 O O . HIS B 1 159 ? -0.002 -13.117 3.693 1 99 159 HIS B O 1
ATOM 2494 N N . GLN B 1 160 ? -1.599 -11.758 4.543 1 98.94 160 GLN B N 1
ATOM 2495 C CA . GLN B 1 160 ? -2.588 -12.828 4.68 1 98.94 160 GLN B CA 1
ATOM 2496 C C . GLN B 1 160 ? -3.697 -12.68 3.641 1 98.94 160 GLN B C 1
ATOM 2498 O O . GLN B 1 160 ? -4.191 -11.578 3.402 1 98.94 160 GLN B O 1
ATOM 2503 N N . LYS B 1 161 ? -4.078 -13.797 3.074 1 98.69 161 LYS B N 1
ATOM 2504 C CA . LYS B 1 161 ? -5.109 -13.758 2.043 1 98.69 161 LYS B CA 1
ATOM 2505 C C . LYS B 1 161 ? -6.195 -14.797 2.318 1 98.69 161 LYS B C 1
ATOM 2507 O O . LYS B 1 161 ? -5.945 -15.797 2.994 1 98.69 161 LYS B O 1
ATOM 2512 N N . PHE B 1 162 ? -7.34 -14.531 1.787 1 98.12 162 PHE B N 1
ATOM 2513 C CA . PHE B 1 162 ? -8.523 -15.383 1.879 1 98.12 162 PHE B CA 1
ATOM 2514 C C . PHE B 1 162 ? -8.867 -15.977 0.519 1 98.12 162 PHE B C 1
ATOM 2516 O O . PHE B 1 162 ? -8.914 -15.266 -0.484 1 98.12 162 PHE B O 1
ATOM 2523 N N . ASN B 1 163 ? -9.055 -17.266 0.511 1 96.81 163 ASN B N 1
ATOM 2524 C CA . ASN B 1 163 ? -9.414 -17.969 -0.711 1 96.81 163 ASN B CA 1
ATOM 2525 C C . ASN B 1 163 ? -10.875 -17.719 -1.094 1 96.81 163 ASN B C 1
ATOM 2527 O O . ASN B 1 163 ? -11.781 -18 -0.308 1 96.81 163 ASN B O 1
ATOM 2531 N N . THR B 1 164 ? -11.086 -17.297 -2.33 1 94.75 164 THR B N 1
ATOM 2532 C CA . THR B 1 164 ? -12.445 -16.984 -2.766 1 94.75 164 THR B CA 1
ATOM 2533 C C . THR B 1 164 ? -12.914 -17.984 -3.814 1 94.75 164 THR B C 1
ATOM 2535 O O . THR B 1 164 ? -13.945 -17.781 -4.457 1 94.75 164 THR B O 1
ATOM 2538 N N . ASP B 1 165 ? -12.109 -18.969 -4.039 1 93.75 165 ASP B N 1
ATOM 2539 C CA . ASP B 1 165 ? -12.508 -19.984 -5.008 1 93.75 165 ASP B CA 1
ATOM 2540 C C . ASP B 1 165 ? -13.844 -20.625 -4.625 1 93.75 165 ASP B C 1
ATOM 2542 O O . ASP B 1 165 ? -14.102 -20.891 -3.447 1 93.75 165 ASP B O 1
ATOM 2546 N N . PRO B 1 166 ? -14.68 -20.844 -5.598 1 87.88 166 PRO B N 1
ATOM 2547 C CA . PRO B 1 166 ? -15.891 -21.609 -5.277 1 87.88 166 PRO B CA 1
ATOM 2548 C C . PRO B 1 166 ? -15.578 -23.031 -4.797 1 87.88 166 PRO B C 1
ATOM 2550 O O . PRO B 1 166 ? -14.516 -23.578 -5.117 1 87.88 166 PRO B O 1
ATOM 2553 N N . PRO B 1 167 ? -16.438 -23.484 -3.867 1 78.38 167 PRO B N 1
ATOM 2554 C CA . PRO B 1 167 ? -16.219 -24.875 -3.445 1 78.38 167 PRO B CA 1
ATOM 2555 C C . PRO B 1 167 ? -16.172 -25.844 -4.621 1 78.38 167 PRO B C 1
ATOM 2557 O O . PRO B 1 167 ? -16.844 -25.641 -5.633 1 78.38 167 PRO B O 1
ATOM 2560 N N . PRO B 1 168 ? -15.164 -26.859 -4.473 1 70.31 168 PRO B N 1
ATOM 2561 C CA . PRO B 1 168 ? -15.109 -27.844 -5.555 1 70.31 168 PRO B CA 1
ATOM 2562 C C . PRO B 1 168 ? -16.469 -28.484 -5.832 1 70.31 168 PRO B C 1
ATOM 2564 O O . PRO B 1 168 ? -17.266 -28.672 -4.91 1 70.31 168 PRO B O 1
ATOM 2567 N N . ALA B 1 169 ? -16.875 -28.391 -7.137 1 60.09 169 ALA B N 1
ATOM 2568 C CA . ALA B 1 169 ? -18.156 -29.016 -7.504 1 60.09 169 ALA B CA 1
ATOM 2569 C C . ALA B 1 169 ? -18.219 -30.453 -6.996 1 60.09 169 ALA B C 1
ATOM 2571 O O . ALA B 1 169 ? -17.25 -31.203 -7.078 1 60.09 169 ALA B O 1
ATOM 2572 N N . LYS B 1 170 ? -18.844 -30.703 -5.855 1 56.66 170 LYS B N 1
ATOM 2573 C CA . LYS B 1 170 ? -19.141 -32.094 -5.469 1 56.66 170 LYS B CA 1
ATOM 2574 C C . LYS B 1 170 ? -19.516 -32.938 -6.68 1 56.66 170 LYS B C 1
ATOM 2576 O O . LYS B 1 170 ? -20.391 -32.531 -7.461 1 56.66 170 LYS B O 1
ATOM 2581 N N . MET B 1 171 ? -18.531 -33.688 -7.203 1 42.81 171 MET B N 1
ATOM 2582 C CA . MET B 1 171 ? -19.094 -34.75 -8.031 1 42.81 171 MET B CA 1
ATOM 2583 C C . MET B 1 171 ? -20.062 -35.594 -7.234 1 42.81 171 MET B C 1
ATOM 2585 O O . MET B 1 171 ? -19.859 -35.844 -6.039 1 42.81 171 MET B O 1
#

Nearest PDB structures (foldseek):
  2h4u-assembly1_A  TM=9.354E-01  e=1.451E-12  Homo sapiens
  2h4u-assembly1_D  TM=9.434E-01  e=6.203E-12  Homo sapiens
  4ord-assembly1_A  TM=8.894E-01  e=2.405E-12  Danio rerio
  3f5o-assembly1_B  TM=8.930E-01  e=5.823E-12  Homo sapiens
  2cy9-assembly1_A  TM=9.272E-01  e=8.558E-10  Mus musculus

Secondary structure (DSSP, 8-state):
-----PPPHHHHHHHHHHHHHTS--BTTB--TTTTTGGGEEEEEEE-TTSSTT--S-EEEEEEE--GGGB-TTSBB-HHHHHHHHHHHHHHHGGGS-BTTBSTT--EEEEEEEEE-S--BTT-EEEEEEEEEEE-SSEEEEEEEEEETTT--EEEEEEEEEE--PPPP---/-----PPPHHHHHHHHHHHHHHS--BTTB--TTTTTGGGEEEEEEE-TTSSTT--S-EEEEEEE--GGGB-TTSBB-HHHHHHHHHHHHHHHGGGS-BTTBSTT--EEEEEEEEE-S--BTT-EEEEEEEEEEE-SSEEEEEEEEEETTT--EEEEEEEEEE--PPPP---

Solvent-accessible surface area (backbone atoms only — not comparable to full-atom values): 17789 Å² total; per-residue (Å²): 130,86,78,72,74,78,68,50,41,67,54,40,32,53,48,48,55,49,50,62,72,53,47,63,31,56,98,76,20,49,40,56,58,56,85,48,53,88,43,51,45,84,65,48,72,46,44,56,78,74,44,92,87,36,81,37,43,32,35,31,27,36,36,47,39,46,54,47,33,16,39,99,84,48,20,53,18,69,25,47,54,47,26,51,47,51,52,51,42,38,47,43,39,31,57,71,38,39,95,55,29,37,67,72,46,39,45,68,38,32,44,36,36,39,48,73,46,88,44,46,51,64,43,50,29,34,42,38,22,36,45,77,42,74,59,80,49,47,32,39,29,34,36,35,35,23,35,61,90,78,61,48,75,26,35,38,37,43,36,31,34,36,46,68,48,61,76,66,78,79,125,130,87,79,73,73,78,68,51,40,68,52,39,32,53,49,48,54,51,48,63,71,52,47,60,32,57,99,77,22,48,40,56,58,55,84,48,52,88,43,52,46,84,66,47,73,47,45,57,78,75,45,92,88,37,81,37,42,32,35,31,28,36,36,48,38,47,54,44,35,16,38,97,82,48,19,54,17,71,27,47,54,46,26,49,46,52,52,51,41,38,46,44,39,32,58,69,39,40,94,54,29,37,69,70,47,38,45,69,37,34,42,36,37,40,48,73,47,87,46,46,50,66,43,50,30,34,42,39,22,35,45,76,42,73,59,80,48,48,32,38,28,33,36,36,35,25,35,61,90,78,60,48,75,26,35,38,36,42,35,30,33,36,46,69,47,61,75,66,78,79,126

Sequence (342 aa):
MSDEKELTPEERLVEWMGLIAGFPDTKGHPDWMTSTHPHLTLHSTAMPGTAPGVHHPTATFAFTVPPSHANGLNNLHGGAAASLFDYTTSLSLALVARPGAWQHLGVSRTLNVTYLRPVPVGTHVLVECEVVAAGRVLSALRGTIRRRSDGAILVVCEHQKFNTDPPPAKMMSDEKELTPEERLVEWMGLIAGFPDTKGHPDWMTSTHPHLTLHSTAMPGTAPGVHHPTATFAFTVPPSHANGLNNLHGGAAASLFDYTTSLSLALVARPGAWQHLGVSRTLNVTYLRPVPVGTHVLVECEVVAAGRVLSALRGTIRRRSDGAILVVCEHQKFNTDPPPAKM

Foldseek 3Di:
DPCPPDDALVRLLVVVLVCLQPPPCPVNHDDPCNVQSVFKDWDDWDDPPRDPPCHFTKTKMKGAAAQVQADPVQFRDPVNVQVVCLPPQLSSCSNVDDQQFCSVSAAWDDKFKDFDATHHHGFMWMKMKGFPDGDNFKTKMKIFIAGPVPRDTGMIMIIMGTDPGPHDDDD/DPCPPDDALVRLLVVVLVCLQPPPCVVNHDDPCNVQSVFKAWDDWDDPPPDPPCHFTKTKMKGAAAQVQADPVQFRDPVNVQVVCLPVQLSSCSNVDDQQFCSVSAAWDDKFKDFDATHHHGFMWMKMKGFPDGDNFKTKMKIFIAGPVPGDTGMIMIIMGTDPGPHDDDD

Radius of gyration: 20.96 Å; Cα contacts (8 Å, |Δi|>4): 770; chains: 2; bounding box: 49×78×48 Å

pLDDT: mean 91.62, std 13.16, range [37.03, 99.0]